Protein AF-A0A448WSP1-F1 (afdb_monomer_lite)

pLDDT: mean 83.18, std 11.67, range [43.19, 96.12]

Secondary structure (DSSP, 8-state):
-EEEE-TTT--EEEE-HHHHHHHHHHHHHHHHHHHHHS-----GGG-TTPPP-PPP---B-PPP-GGGGGT--EEEEEEEE-TTS-EEEEEEEEEEEE-TTSPBP-GGGT-----SSGGGGTTS-EEEEEEEEEEEES-GGGGSS-EEEE--TT-SS-EEEE-TTPPPPTTSS-TTEEEEEEEEEEEESS-----

Foldseek 3Di:
DDWDADPVQRAIDDDDPVLVVVLVVLVVVQVVCCVPPNGDDDPLVSHSPRDDPDDGDQFDWDDDCVVVLFQDKDWDWTFGAGPVGDGFKIWTKIKGWDPPVAHGDDVVVVDPNTDPGSCVQAFAKTKIKMFTFKMFGP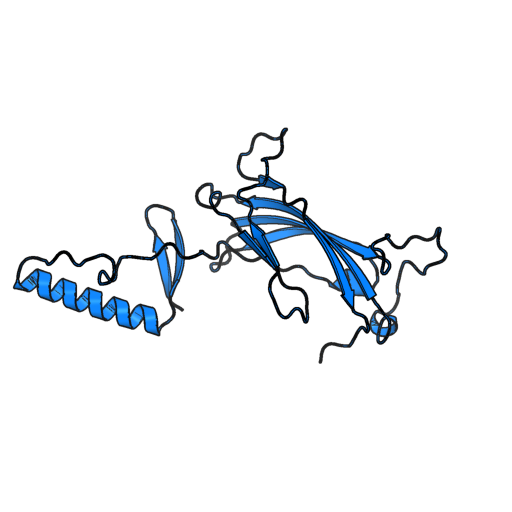RPSQLPQDKDWDDDPPDPDIDIQTQNPFDDDPDDPDPGMTGRRDMDMDIDRGDDDDD

Organism: NCBI:txid117903

InterPro domains:
  IPR022140 Kinesin-like KIF1-type [PF12423] (20-60)

Radius of gyration: 23.21 Å; chains: 1; bounding box: 66×27×62 Å

Structure (mmCIF, N/CA/C/O backbone):
data_AF-A0A448WSP1-F1
#
_entry.id   AF-A0A448WSP1-F1
#
loop_
_atom_site.group_PDB
_atom_site.id
_atom_site.type_symbol
_atom_site.label_atom_id
_atom_site.label_alt_id
_atom_site.label_comp_id
_atom_site.label_asym_id
_atom_site.label_entity_id
_atom_site.label_seq_id
_atom_site.pdbx_PDB_ins_code
_atom_site.Cartn_x
_atom_site.Cartn_y
_atom_site.Cartn_z
_atom_site.occupancy
_atom_site.B_iso_or_equiv
_atom_site.auth_seq_id
_atom_site.auth_comp_id
_atom_site.auth_asym_id
_atom_site.auth_atom_id
_atom_site.pdbx_PDB_model_num
ATOM 1 N N . MET A 1 1 ? -22.164 4.109 3.070 1.00 81.19 1 MET A N 1
ATOM 2 C CA . MET A 1 1 ? -21.223 3.838 4.170 1.00 81.19 1 MET A CA 1
ATOM 3 C C . MET A 1 1 ? -21.422 4.906 5.222 1.00 81.19 1 MET A C 1
ATOM 5 O O . MET A 1 1 ? -21.808 6.010 4.852 1.00 81.19 1 MET A O 1
ATOM 9 N N . ILE A 1 2 ? -21.260 4.562 6.492 1.00 85.06 2 ILE A N 1
ATOM 10 C CA . ILE A 1 2 ? -21.458 5.469 7.627 1.00 85.06 2 ILE A CA 1
ATOM 11 C C . ILE A 1 2 ? -20.176 5.449 8.443 1.00 85.06 2 ILE A C 1
ATOM 13 O O . ILE A 1 2 ? -19.712 4.372 8.801 1.00 85.06 2 ILE A O 1
ATOM 17 N N . GLU A 1 3 ? -19.598 6.623 8.669 1.00 85.25 3 GLU A N 1
ATOM 18 C CA . GLU A 1 3 ? -18.362 6.773 9.430 1.00 85.25 3 GLU A CA 1
ATOM 19 C C . GLU A 1 3 ? -18.640 6.654 10.927 1.00 85.25 3 GLU A C 1
ATOM 21 O O . GLU A 1 3 ? -19.521 7.324 11.470 1.00 85.25 3 GLU A O 1
ATOM 26 N N . MET A 1 4 ? -17.879 5.782 11.570 1.00 84.31 4 MET A N 1
ATOM 27 C CA . MET A 1 4 ? -17.843 5.580 13.007 1.00 84.31 4 MET A CA 1
ATOM 28 C C . MET A 1 4 ? -16.499 6.063 13.522 1.00 84.31 4 MET A C 1
ATOM 30 O O . MET A 1 4 ? -15.495 5.938 12.824 1.00 84.31 4 MET A O 1
ATOM 34 N N . LYS A 1 5 ? -16.491 6.608 14.737 1.00 82.94 5 LYS A N 1
ATOM 35 C CA . LYS A 1 5 ? -15.280 7.096 15.383 1.00 82.94 5 LYS A CA 1
ATOM 36 C C . LYS A 1 5 ? -15.223 6.623 16.823 1.00 82.94 5 LYS A C 1
ATOM 38 O O . LYS A 1 5 ? -16.158 6.873 17.586 1.00 82.94 5 LYS A O 1
ATOM 43 N N . ASP A 1 6 ? -14.113 6.008 17.198 1.00 78.62 6 ASP A N 1
ATOM 44 C CA . ASP A 1 6 ? -13.784 5.785 18.597 1.00 78.62 6 ASP A CA 1
ATOM 45 C C . ASP A 1 6 ? -13.253 7.097 19.189 1.00 78.62 6 ASP A C 1
ATOM 47 O O . ASP A 1 6 ? -12.310 7.711 18.690 1.00 78.62 6 ASP A O 1
ATOM 51 N N . LEU A 1 7 ? -13.903 7.566 20.252 1.00 80.56 7 LEU A N 1
ATOM 52 C CA . LEU A 1 7 ? -13.561 8.822 20.914 1.00 80.56 7 LEU A CA 1
ATOM 53 C C . LEU A 1 7 ? -12.311 8.711 21.796 1.00 80.56 7 LEU A C 1
ATOM 55 O O . LEU A 1 7 ? -11.746 9.742 22.156 1.00 80.56 7 LEU A O 1
ATOM 59 N N . VAL A 1 8 ? -11.892 7.495 22.154 1.00 76.50 8 VAL A N 1
ATOM 60 C CA . VAL A 1 8 ? -10.712 7.239 22.986 1.00 76.50 8 VAL A CA 1
ATOM 61 C C . VAL A 1 8 ? -9.456 7.166 22.125 1.00 76.50 8 VAL A C 1
ATOM 63 O O . VAL A 1 8 ? -8.481 7.861 22.402 1.00 76.50 8 VAL A O 1
ATOM 66 N N . THR A 1 9 ? -9.478 6.340 21.079 1.00 71.88 9 THR A N 1
ATOM 67 C CA . THR A 1 9 ? -8.330 6.129 20.177 1.00 71.88 9 THR A CA 1
ATOM 68 C C . THR A 1 9 ? -8.286 7.139 19.029 1.00 71.88 9 THR A C 1
ATOM 70 O O . THR A 1 9 ? -7.215 7.435 18.500 1.00 71.88 9 THR A O 1
ATOM 73 N N . GLY A 1 10 ? -9.436 7.716 18.667 1.00 73.69 10 GLY A N 1
ATOM 74 C CA . GLY A 1 10 ? -9.590 8.574 17.495 1.00 73.69 10 GLY A CA 1
ATOM 75 C C . GLY A 1 10 ? -9.779 7.803 16.188 1.00 73.69 10 GLY A C 1
ATOM 76 O O . GLY A 1 10 ? -9.909 8.444 15.144 1.00 73.69 10 GLY A O 1
ATOM 77 N N . ASP A 1 11 ? -9.807 6.472 16.246 1.00 73.75 11 ASP A N 1
ATOM 78 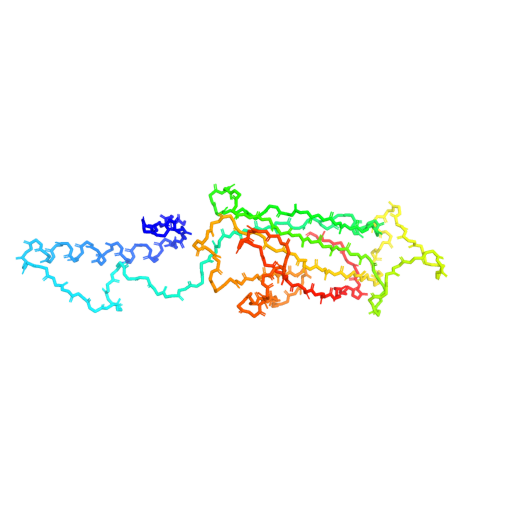C CA . ASP A 1 11 ? -9.894 5.587 15.091 1.00 73.75 11 ASP A CA 1
ATOM 79 C C . ASP A 1 11 ? -11.226 5.723 14.364 1.00 73.75 11 ASP A C 1
ATOM 81 O O . ASP A 1 11 ? -12.277 5.834 14.998 1.00 73.75 11 ASP A O 1
ATOM 85 N N . THR A 1 12 ? -11.185 5.702 13.029 1.00 77.75 12 THR A N 1
ATOM 86 C CA . THR A 1 12 ? -12.380 5.822 12.192 1.00 77.75 12 THR A CA 1
ATOM 87 C C . THR A 1 12 ? -12.557 4.627 11.273 1.00 77.75 12 THR A C 1
ATOM 89 O O . THR A 1 12 ? -11.627 4.205 10.591 1.00 77.75 12 THR A O 1
ATOM 92 N N . TRP A 1 13 ? -13.772 4.085 11.230 1.00 80.12 13 TRP A N 1
ATOM 93 C CA . TRP A 1 13 ? -14.147 2.981 10.345 1.00 80.12 13 TRP A CA 1
ATOM 94 C C . TRP A 1 13 ? -15.469 3.249 9.651 1.00 80.12 13 TRP A C 1
ATOM 96 O O . TRP A 1 13 ? -16.204 4.175 9.989 1.00 80.12 13 TRP A O 1
ATOM 106 N N . LEU A 1 14 ? -15.781 2.426 8.654 1.00 81.56 14 LEU A N 1
ATOM 107 C CA . LEU A 1 14 ? -17.021 2.531 7.906 1.00 81.56 14 LEU A CA 1
ATOM 108 C C . LEU A 1 14 ? -17.915 1.334 8.189 1.00 81.56 14 LEU A C 1
ATOM 110 O O . LEU A 1 14 ? -17.535 0.193 7.940 1.00 81.56 14 LEU A O 1
ATOM 114 N N . TRP A 1 15 ? -19.149 1.600 8.598 1.00 85.12 15 TRP A N 1
ATOM 115 C CA . TRP A 1 15 ? -20.204 0.603 8.549 1.00 85.12 15 TRP A CA 1
ATOM 116 C C . TRP A 1 15 ? -20.937 0.633 7.215 1.00 85.12 15 TRP A C 1
ATOM 118 O O . TRP A 1 15 ? -21.257 1.685 6.638 1.00 85.12 15 TRP A O 1
ATOM 128 N N . GLU A 1 16 ? -21.275 -0.563 6.752 1.00 85.56 16 GLU A N 1
ATOM 129 C CA . GLU A 1 16 ? -22.275 -0.729 5.716 1.00 85.56 16 GLU A CA 1
ATOM 130 C C . GLU A 1 16 ? -23.655 -0.315 6.226 1.00 85.56 16 GLU A C 1
ATOM 132 O O . GLU A 1 16 ? -23.961 -0.355 7.421 1.00 85.56 16 GLU A O 1
ATOM 137 N N . ARG A 1 17 ? -24.531 0.066 5.292 1.00 89.00 17 ARG A N 1
ATOM 138 C CA . ARG A 1 17 ? -25.882 0.521 5.635 1.00 89.00 17 ARG A CA 1
ATOM 139 C C . ARG A 1 17 ? -26.663 -0.538 6.419 1.00 89.00 17 ARG A C 1
ATOM 141 O O . ARG A 1 17 ? -27.391 -0.160 7.326 1.00 89.00 17 ARG A O 1
ATOM 148 N N . GLY A 1 18 ? -26.526 -1.820 6.071 1.00 88.44 18 GLY A N 1
ATOM 149 C CA . GLY A 1 18 ? -27.209 -2.919 6.765 1.00 88.44 18 GLY A CA 1
ATOM 150 C C . GLY A 1 18 ? -26.789 -3.008 8.230 1.00 88.44 18 GLY A C 1
ATOM 151 O O . GLY A 1 18 ? -27.621 -2.816 9.111 1.00 88.44 18 GLY A O 1
ATOM 152 N N . ILE A 1 19 ? -25.480 -3.149 8.469 1.00 87.00 19 ILE A N 1
ATOM 153 C CA . ILE A 1 19 ? -24.878 -3.228 9.812 1.00 87.00 19 ILE A CA 1
ATOM 154 C C . ILE A 1 19 ? -25.312 -2.045 10.681 1.00 87.00 19 ILE A C 1
ATOM 156 O O . ILE A 1 19 ? -25.738 -2.228 11.821 1.00 87.00 19 ILE A O 1
ATOM 160 N N . PHE A 1 20 ? -25.254 -0.826 10.138 1.00 89.69 20 PHE A N 1
ATOM 161 C CA . PHE A 1 20 ? -25.689 0.358 10.873 1.00 89.69 20 PHE A CA 1
ATOM 162 C C . PHE A 1 20 ? -27.177 0.318 11.230 1.00 89.69 20 PHE A C 1
ATOM 164 O O . PHE A 1 20 ? -27.541 0.677 12.348 1.00 89.69 20 PHE A O 1
ATOM 171 N N . MET A 1 21 ? -28.048 -0.079 10.297 1.00 90.75 21 MET A N 1
ATOM 172 C CA . MET A 1 21 ? -29.491 -0.116 10.552 1.00 90.75 21 MET A CA 1
ATOM 173 C C . MET A 1 21 ? -29.833 -1.156 11.620 1.00 90.75 21 MET A C 1
ATOM 175 O O . MET A 1 21 ? -30.611 -0.842 12.521 1.00 90.75 21 MET A O 1
ATOM 179 N N . ASP A 1 22 ? -29.201 -2.328 11.569 1.00 89.81 22 ASP A N 1
ATOM 180 C CA . ASP A 1 22 ? -29.383 -3.394 12.557 1.00 89.81 22 ASP A CA 1
ATOM 181 C C . ASP A 1 22 ? -28.935 -2.933 13.950 1.00 89.81 22 ASP A C 1
ATOM 183 O O . ASP A 1 22 ? -29.700 -3.000 14.917 1.00 89.81 22 ASP A O 1
ATOM 187 N N . ARG A 1 23 ? -27.725 -2.363 14.054 1.00 89.62 23 ARG A N 1
ATOM 188 C CA . ARG A 1 23 ? -27.201 -1.826 15.319 1.00 89.62 23 ARG A CA 1
ATOM 189 C C . ARG A 1 23 ? -28.057 -0.680 15.850 1.00 89.62 23 ARG A C 1
ATOM 191 O O . ARG A 1 23 ? -28.392 -0.672 17.032 1.00 89.62 23 ARG A O 1
ATOM 198 N N . ARG A 1 24 ? -28.490 0.250 14.992 1.00 90.69 24 ARG A N 1
ATOM 199 C CA . ARG A 1 24 ? -29.388 1.352 15.376 1.00 90.69 24 ARG A CA 1
ATOM 200 C C . ARG A 1 24 ? -30.693 0.831 15.977 1.00 90.69 24 ARG A C 1
ATOM 202 O O . ARG A 1 24 ? -31.166 1.401 16.958 1.00 90.69 24 ARG A O 1
ATOM 209 N N . TYR A 1 25 ? -31.272 -0.222 15.404 1.00 90.62 25 TYR A N 1
ATOM 210 C CA . TYR A 1 25 ? -32.515 -0.805 15.909 1.00 90.62 25 TYR A CA 1
ATOM 211 C C . TYR A 1 25 ? -32.330 -1.364 17.326 1.00 90.62 25 TYR A C 1
ATOM 213 O O . TYR A 1 25 ? -33.109 -1.054 18.227 1.00 90.62 25 TYR A O 1
ATOM 221 N N . LEU A 1 26 ? -31.234 -2.094 17.549 1.00 89.38 26 LEU A N 1
ATOM 222 C CA . LEU A 1 26 ? -30.861 -2.622 18.864 1.00 89.38 26 LEU A CA 1
ATOM 223 C C . LEU A 1 26 ? -30.595 -1.508 19.889 1.00 89.38 26 LEU A C 1
ATOM 225 O O . LEU A 1 26 ? -31.021 -1.616 21.039 1.00 89.38 26 LEU A O 1
ATOM 229 N N . MET A 1 27 ? -29.936 -0.417 19.482 1.00 89.94 27 MET A N 1
ATOM 230 C CA . MET A 1 27 ? -29.714 0.753 20.345 1.00 89.94 27 MET A CA 1
ATOM 231 C C . MET A 1 27 ? -31.041 1.398 20.768 1.00 89.94 27 MET A C 1
ATOM 233 O O . MET A 1 27 ? -31.218 1.749 21.935 1.00 89.94 27 MET A O 1
ATOM 237 N N . GLN A 1 28 ? -31.995 1.533 19.839 1.00 90.31 28 GLN A N 1
ATOM 238 C CA . GLN A 1 28 ? -33.321 2.090 20.127 1.00 90.31 28 GLN A CA 1
ATOM 239 C C . GLN A 1 28 ? -34.115 1.209 21.096 1.00 90.31 28 GLN A C 1
ATOM 241 O O . GLN A 1 28 ? -34.702 1.722 22.048 1.00 90.31 28 GLN A O 1
ATOM 246 N N . GLU A 1 29 ? -34.104 -0.106 20.889 1.00 87.94 29 GLU A N 1
ATOM 247 C CA . GLU A 1 29 ? -34.761 -1.071 21.773 1.00 87.94 29 GLU A CA 1
ATOM 248 C C . GLU A 1 29 ? -34.156 -1.052 23.189 1.00 87.94 29 GLU A C 1
ATOM 250 O O . GLU A 1 29 ? -34.878 -1.073 24.192 1.00 87.94 29 GLU A O 1
ATOM 255 N N . MET A 1 30 ? -32.825 -0.951 23.280 1.00 87.06 30 MET A N 1
ATOM 256 C CA . MET A 1 30 ? -32.108 -0.840 24.549 1.00 87.06 30 MET A CA 1
ATOM 257 C C . MET A 1 30 ? -32.485 0.445 25.295 1.00 87.06 30 MET A C 1
ATOM 259 O O . MET A 1 30 ? -32.761 0.395 26.494 1.00 87.06 30 MET A O 1
ATOM 263 N N . TYR A 1 31 ? -32.565 1.580 24.596 1.00 87.88 31 TYR A N 1
ATOM 264 C CA . TYR A 1 31 ? -32.999 2.847 25.187 1.00 87.88 31 TYR A CA 1
ATOM 265 C C . TYR A 1 31 ? -34.447 2.787 25.695 1.00 87.88 31 TYR A C 1
ATOM 267 O O . TYR A 1 31 ? -34.730 3.214 26.812 1.00 87.88 31 TYR A O 1
ATOM 275 N N . GLN A 1 32 ? -35.368 2.210 24.918 1.00 88.38 32 GLN A N 1
ATOM 276 C CA . GLN A 1 32 ? -36.763 2.048 25.342 1.00 88.38 32 GLN A CA 1
ATOM 277 C C . GLN A 1 32 ? -36.875 1.171 26.594 1.00 88.38 32 GLN A C 1
ATOM 279 O O . GLN A 1 32 ? -37.572 1.531 27.543 1.00 88.38 32 GLN A O 1
ATOM 284 N N . SER A 1 33 ? -36.136 0.060 26.624 1.00 85.12 33 SER A N 1
ATOM 285 C CA . SER A 1 33 ? -36.066 -0.830 27.786 1.00 85.12 33 SER A CA 1
ATOM 286 C C . SER A 1 33 ? -35.475 -0.123 29.010 1.00 85.12 33 SER A C 1
ATOM 288 O O . SER A 1 33 ? -35.946 -0.324 30.129 1.00 85.12 33 SER A O 1
ATOM 290 N N . TYR A 1 34 ? -34.474 0.743 28.811 1.00 86.44 34 TYR A N 1
ATOM 291 C CA . TYR A 1 34 ? -33.905 1.570 29.875 1.00 86.44 34 TYR A CA 1
ATOM 292 C C . TYR A 1 34 ? -34.946 2.511 30.492 1.00 86.44 34 TYR A C 1
ATOM 294 O O . TYR A 1 34 ? -35.103 2.524 31.711 1.00 86.44 34 TYR A O 1
ATOM 302 N N . VAL A 1 35 ? -35.703 3.230 29.658 1.00 88.00 35 VAL A N 1
ATOM 303 C CA . VAL A 1 35 ? -36.755 4.160 30.104 1.00 88.00 35 VAL A CA 1
ATOM 304 C C . VAL A 1 35 ? -37.883 3.442 30.854 1.00 88.00 35 VAL A C 1
ATOM 306 O O . VAL A 1 35 ? -38.423 3.993 31.808 1.00 88.00 35 VAL A O 1
ATOM 309 N N . GLN A 1 36 ? -38.245 2.225 30.438 1.00 85.62 36 GLN A N 1
ATOM 310 C CA . GLN A 1 36 ? -39.360 1.478 31.032 1.00 85.62 36 GLN A CA 1
ATOM 311 C C . GLN A 1 36 ? -38.983 0.714 32.307 1.00 85.62 36 GLN A C 1
ATOM 313 O O . GLN A 1 36 ? -39.781 0.661 33.240 1.00 85.62 36 GLN A O 1
ATOM 318 N N . ALA A 1 37 ? -37.805 0.085 32.333 1.00 78.81 37 ALA A N 1
ATOM 319 C CA . ALA A 1 37 ? -37.467 -0.942 33.322 1.00 78.81 37 ALA A CA 1
ATOM 320 C C . ALA A 1 37 ? -36.095 -0.757 33.999 1.00 78.81 37 ALA A C 1
ATOM 322 O O . ALA A 1 37 ? -35.712 -1.592 34.814 1.00 78.81 37 ALA A O 1
ATOM 323 N N . GLY A 1 38 ? -35.356 0.323 33.708 1.00 72.88 38 GLY A N 1
ATOM 324 C CA . GLY A 1 38 ? -34.136 0.680 34.448 1.00 72.88 38 GLY A CA 1
ATOM 325 C C . GLY A 1 38 ? -32.813 0.137 33.892 1.00 72.88 38 GLY A C 1
ATOM 326 O O . GLY A 1 38 ? -31.804 0.174 34.588 1.00 72.88 38 GLY A O 1
ATOM 327 N N . GLY A 1 39 ? -32.780 -0.299 32.632 1.00 68.06 39 GLY A N 1
ATOM 328 C CA . GLY A 1 39 ? -31.550 -0.669 31.923 1.00 68.06 39 GLY A CA 1
ATOM 329 C C . GLY A 1 39 ? -31.170 -2.133 32.086 1.00 68.06 39 GLY A C 1
ATOM 330 O O . GLY A 1 39 ? -31.158 -2.674 33.184 1.00 68.06 39 GLY A O 1
ATOM 331 N N . ILE A 1 40 ? -30.841 -2.782 30.971 1.00 68.44 40 ILE A N 1
ATOM 332 C CA . ILE A 1 40 ? -30.411 -4.180 30.945 1.00 68.44 40 ILE A CA 1
ATOM 333 C C . ILE A 1 40 ? -28.996 -4.206 30.378 1.00 68.44 40 ILE A C 1
ATOM 335 O O . ILE A 1 40 ? -28.779 -3.776 29.245 1.00 68.44 40 ILE A O 1
ATOM 339 N N . ILE A 1 41 ? -28.041 -4.722 31.153 1.00 67.50 41 ILE A N 1
ATOM 340 C CA . ILE A 1 41 ? -26.691 -5.000 30.656 1.00 67.50 41 ILE A CA 1
ATOM 341 C C . ILE A 1 41 ? -26.800 -6.198 29.712 1.00 67.50 41 ILE A C 1
ATOM 343 O O . ILE A 1 41 ? -27.148 -7.303 30.135 1.00 67.50 41 ILE A O 1
ATOM 347 N N . ARG A 1 42 ? -26.540 -5.974 28.422 1.00 71.88 42 ARG A N 1
ATOM 348 C CA . ARG A 1 42 ? -26.502 -7.040 27.418 1.00 71.88 42 ARG A CA 1
ATOM 349 C C . ARG A 1 42 ? -25.101 -7.669 27.376 1.00 71.88 42 ARG A C 1
ATOM 351 O O . ARG A 1 42 ? -24.117 -6.956 27.547 1.00 71.88 42 ARG A O 1
ATOM 358 N N . PRO A 1 43 ? -24.974 -8.989 27.150 1.00 71.94 43 PRO A N 1
ATOM 359 C CA . PRO A 1 43 ? -23.676 -9.600 26.871 1.00 71.94 43 PRO A CA 1
ATOM 360 C C . PRO A 1 43 ? -23.098 -9.062 25.554 1.00 71.94 43 PRO A C 1
ATOM 362 O O . PRO A 1 43 ? -23.861 -8.756 24.636 1.00 71.94 43 PRO A O 1
ATOM 365 N N . SER A 1 44 ? -21.765 -9.022 25.433 1.00 66.56 44 SER A N 1
ATOM 366 C CA . SER A 1 44 ? -21.022 -8.359 24.342 1.00 66.56 44 SER A CA 1
ATOM 367 C C . SER A 1 44 ? -21.502 -8.718 22.930 1.00 66.56 44 SER A C 1
ATOM 369 O O . SER A 1 44 ? -21.597 -7.855 22.074 1.00 66.56 44 SER A O 1
ATOM 371 N N . LYS A 1 45 ? -21.905 -9.974 22.682 1.00 66.38 45 LYS A N 1
ATOM 372 C CA . LYS A 1 45 ? -22.450 -10.410 21.374 1.00 66.38 45 LYS A CA 1
ATOM 373 C C . LYS A 1 45 ? -23.786 -9.767 20.978 1.00 66.38 45 LYS A C 1
ATOM 375 O O . LYS A 1 45 ? -24.182 -9.858 19.824 1.00 66.38 45 LYS A O 1
ATOM 380 N N . SER A 1 46 ? -24.510 -9.206 21.936 1.00 75.06 46 SER A N 1
ATOM 381 C CA . SER A 1 46 ? -25.829 -8.584 21.754 1.00 75.06 46 SER A CA 1
ATOM 382 C C . SER A 1 46 ? -25.831 -7.097 22.109 1.00 75.06 46 SER A C 1
ATOM 384 O O . SER A 1 46 ? -26.890 -6.465 22.113 1.00 75.06 46 SER A O 1
ATOM 386 N N . ASP A 1 47 ? -24.656 -6.559 22.435 1.00 83.06 47 ASP A N 1
ATOM 387 C CA . ASP A 1 47 ? -24.441 -5.145 22.678 1.00 83.06 47 ASP A CA 1
ATOM 388 C C . ASP A 1 47 ? -24.170 -4.452 21.330 1.00 83.06 47 ASP A C 1
ATOM 390 O O . ASP A 1 47 ? -23.170 -4.753 20.680 1.00 83.06 47 ASP A O 1
ATOM 394 N N . PRO A 1 48 ? -25.045 -3.540 20.872 1.00 85.56 48 PRO A N 1
ATOM 395 C CA . PRO A 1 48 ? -24.862 -2.851 19.599 1.00 85.56 48 PRO A CA 1
ATOM 396 C C . PRO A 1 48 ? -23.702 -1.846 19.597 1.00 85.56 48 PRO A C 1
ATOM 398 O O . PRO A 1 48 ? -23.364 -1.330 18.530 1.00 85.56 48 PRO A O 1
ATOM 401 N N . PHE A 1 49 ? -23.121 -1.543 20.762 1.00 83.12 49 PHE A N 1
ATOM 402 C CA . PHE A 1 49 ? -21.940 -0.693 20.901 1.00 83.12 49 PHE A CA 1
ATOM 403 C C . PHE A 1 49 ? -20.636 -1.493 20.942 1.00 83.12 49 PHE A C 1
ATOM 405 O O . PHE A 1 49 ? -19.565 -0.903 20.823 1.00 83.12 49 PHE A O 1
ATOM 412 N N . PHE A 1 50 ? -20.708 -2.817 21.102 1.00 80.44 50 PHE A N 1
ATOM 413 C CA . PHE A 1 50 ? -19.528 -3.665 21.111 1.00 80.44 50 PHE A CA 1
ATOM 414 C C . PHE A 1 50 ? -19.041 -3.904 19.679 1.00 80.44 50 PHE A C 1
ATOM 416 O O . PHE A 1 50 ? -19.768 -4.440 18.841 1.00 80.44 50 PHE A O 1
ATOM 423 N N . GLU A 1 51 ? -17.798 -3.514 19.413 1.00 74.44 51 GLU A N 1
ATOM 424 C CA . GLU A 1 51 ? -17.093 -3.832 18.176 1.00 74.44 51 GLU A CA 1
ATOM 425 C C . GLU A 1 51 ? -16.129 -4.990 18.447 1.00 74.44 51 GLU A C 1
ATOM 427 O O . GLU A 1 51 ? -15.456 -5.021 19.478 1.00 74.44 51 GLU A O 1
ATOM 432 N N . THR A 1 52 ? -16.092 -5.977 17.555 1.00 70.88 52 THR A N 1
ATOM 433 C CA . THR A 1 52 ? -15.083 -7.042 17.619 1.00 70.88 52 THR A CA 1
ATOM 434 C C . THR A 1 52 ? -13.714 -6.507 17.202 1.00 70.88 52 THR A C 1
ATOM 436 O O . THR A 1 52 ? -13.645 -5.507 16.494 1.00 70.88 52 THR A O 1
ATOM 439 N N . ASP A 1 53 ? -12.634 -7.193 17.596 1.00 68.06 53 ASP A N 1
ATOM 440 C CA . ASP A 1 53 ? -11.250 -6.875 17.201 1.00 68.06 53 ASP A CA 1
ATOM 441 C C . ASP A 1 53 ? -11.017 -7.125 15.693 1.00 68.06 53 ASP A C 1
ATOM 443 O O . ASP A 1 53 ? -10.284 -8.028 15.278 1.00 68.06 53 ASP A O 1
ATOM 447 N N . GLU A 1 54 ? -11.707 -6.375 14.841 1.00 69.94 54 GLU A N 1
ATOM 448 C CA . GLU A 1 54 ? -11.562 -6.436 13.395 1.00 69.94 54 GLU A CA 1
ATOM 449 C C . GLU A 1 54 ? -10.374 -5.589 12.933 1.00 69.94 54 GLU A C 1
ATOM 451 O O . GLU A 1 54 ? -9.946 -4.633 13.578 1.00 69.94 54 GLU A O 1
ATOM 456 N N . THR A 1 55 ? -9.798 -5.961 11.788 1.00 75.31 55 THR A N 1
ATOM 457 C CA . THR A 1 55 ? -8.683 -5.203 11.214 1.00 75.31 55 THR A CA 1
ATOM 458 C C . THR A 1 55 ? -9.202 -3.888 10.647 1.00 75.31 55 THR A C 1
ATOM 460 O O . THR A 1 55 ? -9.983 -3.885 9.697 1.00 75.31 55 THR A O 1
ATOM 463 N N . LEU A 1 56 ? -8.731 -2.776 11.205 1.00 81.69 56 LEU A N 1
ATOM 464 C CA . LEU A 1 56 ? -9.092 -1.443 10.753 1.00 81.69 56 LEU A CA 1
ATOM 465 C C . LEU A 1 56 ? -8.257 -1.001 9.544 1.00 81.69 56 LEU A C 1
ATOM 467 O O . LEU A 1 56 ? -7.029 -1.111 9.547 1.00 81.69 56 LEU A O 1
ATOM 471 N N . LEU A 1 57 ? -8.908 -0.436 8.524 1.00 85.75 57 LEU A N 1
ATOM 472 C CA . LEU A 1 57 ? -8.206 0.228 7.426 1.00 85.75 57 LEU A CA 1
ATOM 473 C C . LEU A 1 57 ? -7.711 1.609 7.875 1.00 85.75 57 LEU A C 1
ATOM 475 O O . LEU A 1 57 ? -8.475 2.568 7.884 1.00 85.75 57 LEU A O 1
ATOM 479 N N . VAL A 1 58 ? -6.416 1.714 8.179 1.00 88.25 58 VAL A N 1
ATOM 480 C CA . VAL A 1 58 ? -5.763 2.991 8.529 1.00 88.25 58 VAL A CA 1
ATOM 481 C C . VAL A 1 58 ? -5.691 3.933 7.323 1.00 88.25 58 VAL A C 1
ATOM 483 O O . VAL A 1 58 ? -5.975 5.124 7.430 1.00 88.25 58 VAL A O 1
ATOM 486 N N . GLY A 1 59 ? -5.333 3.405 6.151 1.00 90.62 59 GLY A N 1
ATOM 487 C CA . GLY A 1 59 ? -5.280 4.199 4.932 1.00 90.62 59 GLY A CA 1
ATOM 488 C C . GLY A 1 59 ? -4.787 3.436 3.711 1.00 90.62 59 GLY A C 1
ATOM 489 O O . GLY A 1 59 ? -4.464 2.250 3.772 1.00 90.62 59 GLY A O 1
ATOM 490 N N . THR A 1 60 ? -4.740 4.135 2.580 1.00 93.81 60 THR A N 1
ATOM 491 C CA . THR A 1 60 ? -4.333 3.591 1.281 1.00 93.81 60 THR A CA 1
ATOM 492 C C . THR A 1 60 ? -3.260 4.461 0.632 1.00 93.81 60 THR A C 1
ATOM 494 O O . THR A 1 60 ? -3.247 5.680 0.804 1.00 93.81 60 THR A O 1
ATOM 497 N N . ALA A 1 61 ? -2.349 3.828 -0.108 1.00 94.50 61 ALA A N 1
ATOM 498 C CA . ALA A 1 61 ? -1.260 4.492 -0.819 1.00 94.50 61 ALA A CA 1
ATOM 499 C C . ALA A 1 61 ? -1.212 3.996 -2.278 1.00 94.50 61 ALA A C 1
ATOM 501 O O . ALA A 1 61 ? -0.768 2.870 -2.527 1.00 94.50 61 ALA A O 1
ATOM 502 N N . PRO A 1 62 ? -1.690 4.785 -3.257 1.00 91.38 62 PRO A N 1
ATOM 503 C CA . PRO A 1 62 ? -1.681 4.378 -4.657 1.00 91.38 62 PRO A CA 1
ATOM 504 C C . PRO A 1 62 ? -0.274 4.491 -5.260 1.00 91.38 62 PRO A C 1
ATOM 506 O O . PRO A 1 62 ? 0.340 5.555 -5.249 1.00 91.38 62 PRO A O 1
ATOM 509 N N . ALA A 1 63 ? 0.225 3.396 -5.836 1.00 90.62 63 ALA A N 1
ATOM 510 C CA . ALA A 1 63 ? 1.494 3.366 -6.559 1.00 90.62 63 ALA A CA 1
ATOM 511 C C . ALA A 1 63 ? 1.267 3.504 -8.073 1.00 90.62 63 ALA A C 1
ATOM 513 O O . ALA A 1 63 ? 0.620 2.656 -8.692 1.00 90.62 63 ALA A O 1
ATOM 514 N N . PHE A 1 64 ? 1.834 4.541 -8.692 1.00 89.75 64 PHE A N 1
ATOM 515 C CA . PHE A 1 64 ? 1.748 4.745 -10.139 1.00 89.75 64 PHE A CA 1
ATOM 516 C C . PHE A 1 64 ? 2.873 4.006 -10.868 1.00 89.75 64 PHE A C 1
ATOM 518 O O . PHE A 1 64 ? 4.054 4.257 -10.644 1.00 89.75 64 PHE A O 1
ATOM 525 N N . LEU A 1 65 ? 2.501 3.105 -11.779 1.00 90.31 65 LEU A N 1
ATOM 526 C CA . LEU A 1 65 ? 3.441 2.214 -12.472 1.00 90.31 65 LEU A CA 1
ATOM 527 C C . LEU A 1 65 ? 3.873 2.728 -13.856 1.00 90.31 65 LEU A C 1
ATOM 529 O O . LEU A 1 65 ? 4.561 2.018 -14.583 1.00 90.31 65 LEU A O 1
ATOM 533 N N . GLN A 1 66 ? 3.470 3.940 -14.247 1.00 91.19 66 GLN A N 1
ATOM 534 C CA . GLN A 1 66 ? 3.635 4.437 -15.619 1.00 91.19 66 GLN A CA 1
ATOM 535 C C . GLN A 1 66 ? 5.098 4.478 -16.080 1.00 91.19 66 GLN A C 1
ATOM 537 O O . GLN A 1 66 ? 5.371 4.136 -17.227 1.00 91.19 66 GLN A O 1
ATOM 542 N N . ALA A 1 67 ? 6.051 4.827 -15.208 1.00 91.75 67 ALA A N 1
ATOM 543 C CA . ALA A 1 67 ? 7.462 4.879 -15.603 1.00 91.75 67 ALA A CA 1
ATOM 544 C C . ALA A 1 67 ? 8.022 3.489 -15.969 1.00 91.75 67 ALA A C 1
ATOM 546 O O . ALA A 1 67 ? 8.871 3.377 -16.854 1.00 91.75 67 ALA A O 1
ATOM 547 N N . LEU A 1 68 ? 7.472 2.412 -15.387 1.00 91.81 68 LEU A N 1
ATOM 548 C CA . LEU A 1 68 ? 7.832 1.044 -15.769 1.00 91.81 68 LEU A CA 1
ATOM 549 C C . LEU A 1 68 ? 7.453 0.745 -17.224 1.00 91.81 68 LEU A C 1
ATOM 551 O O . LEU A 1 68 ? 8.103 -0.072 -17.859 1.00 91.81 68 LEU A O 1
ATOM 555 N N . ALA A 1 69 ? 6.453 1.415 -17.796 1.00 91.12 69 ALA A N 1
ATOM 556 C CA . ALA A 1 69 ? 6.090 1.216 -19.198 1.00 91.12 69 ALA A CA 1
ATOM 557 C C . ALA A 1 69 ? 7.203 1.661 -20.174 1.00 91.12 69 ALA A C 1
ATOM 559 O O . ALA A 1 69 ? 7.240 1.209 -21.313 1.00 91.12 69 AL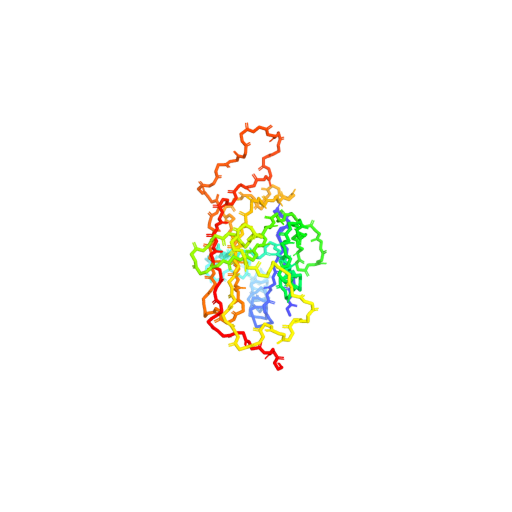A A O 1
ATOM 560 N N . TYR A 1 70 ? 8.135 2.492 -19.701 1.00 92.12 70 TYR A N 1
ATOM 561 C CA . TYR A 1 70 ? 9.323 2.955 -20.424 1.00 92.12 70 TYR A CA 1
ATOM 562 C C . TYR A 1 70 ? 10.613 2.278 -19.930 1.00 92.12 70 TYR A C 1
ATOM 564 O O . TYR A 1 70 ? 11.709 2.703 -20.289 1.00 92.12 70 TYR A O 1
ATOM 572 N N . ARG A 1 71 ? 10.494 1.238 -19.086 1.00 90.94 71 ARG A N 1
ATOM 573 C CA . ARG A 1 71 ? 11.606 0.604 -18.355 1.00 90.94 71 ARG A CA 1
ATOM 574 C C . ARG A 1 71 ? 12.443 1.583 -17.518 1.00 90.94 71 ARG A C 1
ATOM 576 O O . ARG A 1 71 ? 13.641 1.392 -17.340 1.00 90.94 71 ARG A O 1
ATOM 583 N N . MET A 1 72 ? 11.808 2.592 -16.935 1.00 91.25 72 MET A N 1
ATOM 584 C CA . MET A 1 72 ? 12.461 3.435 -15.934 1.00 91.25 72 MET A CA 1
ATOM 585 C C . MET A 1 72 ? 12.245 2.866 -14.535 1.00 91.25 72 MET A C 1
ATOM 587 O O . MET A 1 72 ? 11.172 2.333 -14.231 1.00 91.25 72 MET A O 1
ATOM 591 N N . ASP A 1 73 ? 13.259 2.970 -13.682 1.00 91.81 73 ASP A N 1
ATOM 592 C CA . ASP A 1 73 ? 13.108 2.699 -12.263 1.00 91.81 73 ASP A CA 1
ATOM 593 C C . ASP A 1 73 ? 12.388 3.850 -11.550 1.00 91.81 73 ASP A C 1
ATOM 595 O O . ASP A 1 73 ? 12.366 4.997 -11.991 1.00 91.81 73 ASP A O 1
ATOM 599 N N . ILE A 1 74 ? 11.724 3.508 -10.452 1.00 93.12 74 ILE A N 1
ATOM 600 C CA . ILE A 1 74 ? 10.956 4.434 -9.629 1.00 93.12 74 ILE A CA 1
ATOM 601 C C . ILE A 1 74 ? 11.402 4.224 -8.194 1.00 93.12 74 ILE A C 1
ATOM 603 O O . ILE A 1 74 ? 11.338 3.111 -7.673 1.00 93.12 74 ILE A O 1
ATOM 607 N N . GLU A 1 75 ? 11.803 5.300 -7.538 1.00 94.88 75 GLU A N 1
ATOM 608 C CA . GLU A 1 75 ? 11.948 5.357 -6.092 1.00 94.88 75 GLU A CA 1
ATOM 609 C C . GLU A 1 75 ? 11.087 6.515 -5.599 1.00 94.88 75 GLU A C 1
ATOM 611 O O . GLU A 1 75 ? 11.256 7.651 -6.038 1.00 94.88 75 GLU A O 1
ATOM 616 N N . THR A 1 76 ? 10.082 6.212 -4.780 1.00 94.06 76 THR A N 1
ATOM 617 C CA . THR A 1 76 ? 9.053 7.191 -4.423 1.00 94.06 76 THR A CA 1
ATOM 618 C C . THR A 1 76 ? 8.530 6.987 -3.008 1.00 94.06 76 THR A C 1
ATOM 620 O O . THR A 1 76 ? 8.474 5.865 -2.497 1.00 94.06 76 THR A O 1
ATOM 623 N N . SER A 1 77 ? 8.128 8.098 -2.398 1.00 95.50 77 SER A N 1
ATOM 624 C CA . SER A 1 77 ? 7.461 8.160 -1.104 1.00 95.50 77 SER A CA 1
ATOM 625 C C . SER A 1 77 ? 5.976 8.409 -1.344 1.00 95.50 77 SER A C 1
ATOM 627 O O . SER A 1 77 ? 5.577 9.490 -1.775 1.00 95.50 77 SER A O 1
ATOM 629 N N . LEU A 1 78 ? 5.155 7.395 -1.093 1.00 95.69 78 LEU A N 1
ATOM 630 C CA . LEU A 1 78 ? 3.711 7.459 -1.266 1.00 95.69 78 LEU A CA 1
ATOM 631 C C . LEU A 1 78 ? 3.056 7.936 0.025 1.00 95.69 78 LEU A C 1
ATOM 633 O O . LEU A 1 78 ? 3.337 7.403 1.097 1.00 95.69 78 LEU A O 1
ATOM 637 N N . GLN A 1 79 ? 2.147 8.899 -0.078 1.00 96.12 79 GLN A N 1
ATOM 638 C CA . GLN A 1 79 ? 1.307 9.283 1.052 1.00 96.12 79 GLN A CA 1
ATOM 639 C C . GLN A 1 79 ? 0.277 8.185 1.319 1.00 96.12 79 GLN A C 1
ATOM 641 O O . GLN A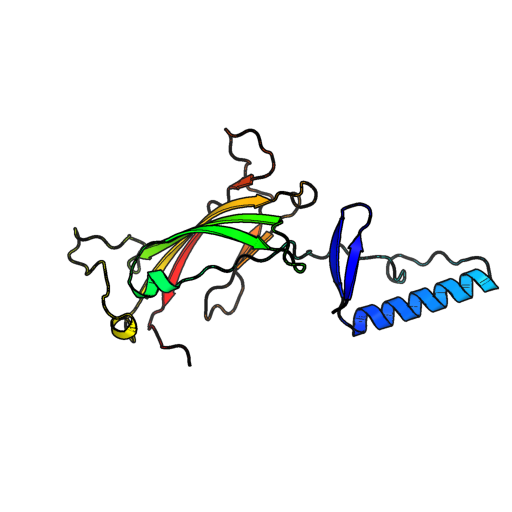 1 79 ? -0.453 7.769 0.418 1.00 96.12 79 GLN A O 1
ATOM 646 N N . VAL A 1 80 ? 0.224 7.728 2.566 1.00 95.06 80 VAL A N 1
ATOM 647 C CA . VAL A 1 80 ? -0.858 6.885 3.064 1.00 95.06 80 VAL A CA 1
ATOM 648 C C . VAL A 1 80 ? -1.975 7.822 3.494 1.00 95.06 80 VAL A C 1
ATOM 650 O O . VAL A 1 80 ? -1.771 8.678 4.354 1.00 95.06 80 VAL A O 1
ATOM 653 N N . THR A 1 81 ? -3.139 7.677 2.873 1.00 93.62 81 THR A N 1
ATOM 654 C CA . THR A 1 81 ? -4.296 8.554 3.086 1.00 93.62 81 THR A CA 1
ATOM 655 C C . THR A 1 81 ? -5.444 7.789 3.724 1.00 93.62 81 THR A C 1
ATOM 657 O O . THR A 1 81 ? -5.739 6.663 3.314 1.00 93.62 81 THR A O 1
ATOM 660 N N . SER A 1 82 ? -6.070 8.377 4.742 1.00 89.62 82 SER A N 1
ATOM 661 C CA . SER A 1 82 ? -7.253 7.814 5.391 1.00 89.62 82 SER A CA 1
ATOM 662 C C . SER A 1 82 ? -8.462 7.851 4.456 1.00 89.62 82 SER A C 1
ATOM 664 O O . SER A 1 82 ? -8.462 8.511 3.415 1.00 89.62 82 SER A O 1
ATOM 666 N N . ILE A 1 83 ? -9.542 7.185 4.864 1.00 84.56 83 ILE A N 1
ATOM 667 C CA . ILE A 1 83 ? -10.844 7.266 4.185 1.00 84.56 83 ILE A CA 1
ATOM 668 C C . ILE A 1 83 ? -11.391 8.702 4.087 1.00 84.56 83 ILE A C 1
ATOM 670 O O . ILE A 1 83 ? -12.165 8.995 3.178 1.00 84.56 83 ILE A O 1
ATOM 674 N N . SER A 1 84 ? -10.973 9.588 4.995 1.00 85.25 84 SER A N 1
ATOM 675 C CA . SER A 1 84 ? -11.391 10.993 5.061 1.00 85.25 84 SER A CA 1
ATOM 676 C C . SER A 1 84 ? -10.489 11.908 4.221 1.00 85.25 84 SER A C 1
ATOM 678 O O . SER A 1 84 ? -10.797 13.084 4.045 1.00 85.25 84 SER A O 1
ATOM 680 N N . GLY A 1 85 ? -9.401 11.365 3.657 1.00 87.25 85 GLY A N 1
ATOM 681 C CA . GLY A 1 85 ? -8.440 12.080 2.814 1.00 87.25 85 GLY A CA 1
ATOM 682 C C . GLY A 1 85 ? -7.239 12.661 3.564 1.00 87.25 85 GLY A C 1
ATOM 683 O O . GLY A 1 85 ? -6.360 13.246 2.932 1.00 87.25 85 GLY A O 1
ATOM 684 N N . ASP A 1 86 ? -7.163 12.480 4.882 1.00 90.19 86 ASP A N 1
ATOM 685 C CA . ASP A 1 86 ? -6.039 12.955 5.687 1.00 90.19 86 ASP A CA 1
ATOM 686 C C . ASP A 1 86 ? -4.796 12.094 5.460 1.00 90.19 86 ASP A C 1
ATOM 688 O O . ASP A 1 86 ? -4.879 10.870 5.334 1.00 90.19 86 ASP A O 1
ATOM 692 N N . VAL A 1 87 ? -3.618 12.718 5.450 1.00 93.00 87 VAL A N 1
ATOM 693 C CA . VAL A 1 87 ? -2.351 11.985 5.363 1.00 93.00 87 VAL A CA 1
ATOM 694 C C . VAL A 1 87 ? -2.023 11.392 6.733 1.00 93.00 87 VAL A C 1
ATOM 696 O O . VAL A 1 87 ? -1.733 12.118 7.680 1.00 93.00 87 VAL A O 1
ATOM 699 N N . VAL A 1 88 ? -2.039 10.065 6.820 1.00 91.19 88 VAL A N 1
ATOM 700 C CA . VAL A 1 88 ? -1.794 9.298 8.055 1.00 91.19 88 VAL A CA 1
ATOM 701 C C . VAL A 1 88 ? -0.405 8.661 8.098 1.00 91.19 88 VAL A C 1
ATOM 703 O O . VAL A 1 88 ? 0.019 8.162 9.140 1.00 91.19 88 VAL A O 1
ATOM 706 N N . GLY A 1 89 ? 0.327 8.685 6.982 1.00 92.81 89 GLY A N 1
ATOM 707 C CA . GLY A 1 89 ? 1.667 8.120 6.919 1.00 92.81 89 GLY A CA 1
ATOM 708 C C . GLY A 1 89 ? 2.353 8.248 5.565 1.00 92.81 89 GLY A C 1
ATOM 709 O O . GLY A 1 89 ? 1.823 8.841 4.624 1.00 92.81 89 GLY A O 1
ATOM 710 N N . ILE A 1 90 ? 3.547 7.663 5.470 1.00 94.88 90 ILE A N 1
ATOM 711 C CA . ILE A 1 90 ? 4.381 7.631 4.264 1.00 94.88 90 ILE A CA 1
ATOM 712 C C . ILE A 1 90 ? 4.912 6.213 4.045 1.00 94.88 90 ILE A C 1
ATOM 714 O O . ILE A 1 90 ? 5.532 5.636 4.932 1.00 94.88 90 ILE A O 1
ATOM 718 N N . LEU A 1 91 ? 4.716 5.669 2.845 1.00 95.00 91 LEU A N 1
ATOM 719 C CA . LEU A 1 91 ? 5.264 4.387 2.403 1.00 95.00 91 LEU A CA 1
ATOM 720 C C . LEU A 1 91 ? 6.361 4.620 1.359 1.00 95.00 91 LEU A C 1
ATOM 722 O O . LEU A 1 91 ? 6.096 5.145 0.279 1.00 95.00 91 LEU A O 1
ATOM 726 N N . ASN A 1 92 ? 7.582 4.179 1.647 1.00 94.88 92 ASN A N 1
ATOM 727 C CA . ASN A 1 92 ? 8.695 4.233 0.706 1.00 94.88 92 ASN A CA 1
ATOM 728 C C . ASN A 1 92 ? 8.763 2.957 -0.135 1.00 94.88 92 ASN A C 1
ATOM 730 O O . ASN A 1 92 ? 8.893 1.843 0.382 1.00 94.88 92 ASN A O 1
ATOM 734 N N . LEU A 1 93 ? 8.707 3.145 -1.448 1.00 94.44 93 LEU A N 1
ATOM 735 C CA . LEU A 1 93 ? 8.594 2.110 -2.464 1.00 94.44 93 LEU A CA 1
ATOM 736 C C . LEU A 1 93 ? 9.724 2.258 -3.486 1.00 94.44 93 LEU A C 1
ATOM 738 O O . LEU A 1 93 ? 10.041 3.366 -3.922 1.00 94.44 93 LEU A O 1
ATOM 742 N N . ARG A 1 94 ? 10.258 1.126 -3.949 1.00 95.06 94 ARG A N 1
ATOM 743 C CA . ARG A 1 94 ? 11.117 1.062 -5.131 1.00 95.06 94 ARG A CA 1
ATOM 744 C C . ARG A 1 94 ? 10.599 0.047 -6.143 1.00 95.06 94 ARG A C 1
ATOM 746 O O . ARG A 1 94 ? 10.276 -1.083 -5.788 1.00 95.06 94 ARG A O 1
ATOM 753 N N . LEU A 1 95 ? 10.547 0.440 -7.409 1.00 94.56 95 LEU A N 1
ATOM 754 C CA . LEU A 1 95 ? 10.166 -0.399 -8.541 1.00 94.56 95 LEU A CA 1
ATOM 755 C C . LEU A 1 95 ? 11.281 -0.354 -9.576 1.00 94.56 95 LEU A C 1
ATOM 757 O O . LEU A 1 95 ? 11.660 0.725 -10.017 1.00 94.56 95 LEU A O 1
ATOM 761 N N . GLN A 1 96 ? 11.809 -1.506 -9.973 1.00 94.12 96 GLN A N 1
ATOM 762 C CA . GLN A 1 96 ? 12.948 -1.558 -10.885 1.00 94.12 96 GLN A CA 1
ATOM 763 C C . GLN A 1 96 ? 12.737 -2.623 -11.959 1.00 94.12 96 GLN A C 1
ATOM 765 O O . GLN A 1 96 ? 12.574 -3.795 -11.612 1.00 94.12 96 GLN A O 1
ATOM 770 N N . PRO A 1 97 ? 12.762 -2.266 -13.250 1.00 93.69 97 PRO A N 1
ATOM 771 C CA . PRO A 1 97 ? 12.768 -3.241 -14.332 1.00 93.69 97 PRO A CA 1
ATOM 772 C C . PRO A 1 97 ? 13.909 -4.243 -14.160 1.00 93.69 97 PRO A C 1
ATOM 774 O O . PRO A 1 97 ? 15.038 -3.893 -13.803 1.00 93.69 97 PRO A O 1
ATOM 777 N N . CYS A 1 98 ? 13.606 -5.513 -14.385 1.00 92.69 98 CYS A N 1
ATOM 778 C CA . CYS A 1 98 ? 14.570 -6.585 -14.217 1.00 92.69 98 CYS A CA 1
ATOM 779 C C . CYS A 1 98 ? 14.322 -7.694 -15.234 1.00 92.69 98 CYS A C 1
ATOM 781 O O . CYS A 1 98 ? 13.313 -7.723 -15.939 1.00 92.69 98 CYS A O 1
ATOM 783 N N . ASN A 1 99 ? 15.261 -8.622 -15.324 1.00 89.81 99 ASN A N 1
ATOM 784 C CA . ASN A 1 99 ? 15.059 -9.850 -16.068 1.00 89.81 99 ASN A CA 1
ATOM 785 C C . ASN A 1 99 ? 14.271 -10.876 -15.225 1.00 89.81 99 ASN A C 1
ATOM 787 O O . ASN A 1 99 ? 13.975 -10.671 -14.045 1.00 89.81 99 ASN A O 1
ATOM 791 N N . ARG A 1 100 ? 13.977 -12.043 -15.808 1.00 89.31 100 ARG A N 1
ATOM 792 C CA . ARG A 1 100 ? 13.247 -13.125 -15.124 1.00 89.31 100 ARG A CA 1
ATOM 793 C C . ARG A 1 100 ? 13.917 -13.606 -13.828 1.00 89.31 100 ARG A C 1
ATOM 795 O O . ARG A 1 100 ? 13.221 -14.085 -12.938 1.00 89.31 100 ARG A O 1
ATOM 802 N N . SER A 1 101 ? 15.243 -13.500 -13.711 1.00 89.00 101 SER A N 1
ATOM 803 C CA . SER A 1 101 ? 15.977 -13.891 -12.501 1.00 89.00 101 SER A CA 1
ATOM 80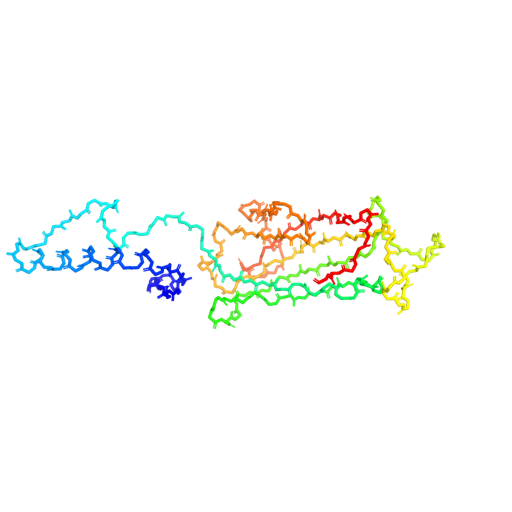4 C C . SER A 1 101 ? 16.029 -12.787 -11.437 1.00 89.00 101 SER A C 1
ATOM 806 O O . SER A 1 101 ? 16.667 -12.978 -10.407 1.00 89.00 101 SER A O 1
ATOM 808 N N . GLY A 1 102 ? 15.405 -11.628 -11.676 1.00 87.69 102 GLY A N 1
ATOM 809 C CA . GLY A 1 102 ? 15.426 -10.484 -10.761 1.00 87.69 102 GLY A CA 1
ATOM 810 C C . GLY A 1 102 ? 16.685 -9.624 -10.848 1.00 87.69 102 GLY A C 1
ATOM 811 O O . GLY A 1 102 ? 16.869 -8.731 -10.021 1.00 87.69 102 GLY A O 1
ATOM 812 N N . ARG A 1 103 ? 17.554 -9.867 -11.834 1.00 88.88 103 ARG A N 1
ATOM 813 C CA . ARG A 1 103 ? 18.721 -9.022 -12.091 1.00 88.88 103 ARG A CA 1
ATOM 814 C C . ARG A 1 103 ? 18.256 -7.747 -12.781 1.00 88.88 103 ARG A C 1
ATOM 816 O O . ARG A 1 103 ? 17.510 -7.822 -13.753 1.00 88.88 103 ARG A O 1
ATOM 823 N N . LEU A 1 104 ? 18.700 -6.599 -12.283 1.00 88.56 104 LEU A N 1
ATOM 824 C CA . LEU A 1 104 ? 18.389 -5.306 -12.889 1.00 88.56 104 LEU A CA 1
ATOM 825 C C . LEU A 1 104 ? 18.928 -5.242 -14.323 1.00 88.56 104 LEU A C 1
ATOM 827 O O . LEU A 1 104 ? 20.029 -5.737 -14.584 1.00 88.56 104 LEU A O 1
ATOM 831 N N . LEU A 1 105 ? 18.145 -4.636 -15.216 1.00 83.25 105 LEU A N 1
ATOM 832 C CA . LEU A 1 105 ? 18.569 -4.375 -16.592 1.00 83.25 105 LEU A CA 1
ATOM 833 C C . LEU A 1 105 ? 19.726 -3.367 -16.557 1.00 83.25 105 LEU A C 1
ATOM 835 O O . LEU A 1 105 ? 19.655 -2.368 -15.839 1.00 83.25 105 LEU A O 1
ATOM 839 N N . CYS A 1 106 ? 20.806 -3.624 -17.292 1.00 71.75 106 CYS A N 1
ATOM 840 C CA . CYS A 1 106 ? 21.869 -2.636 -17.469 1.00 71.75 106 CYS A CA 1
ATOM 841 C C . CYS A 1 106 ? 22.638 -2.839 -18.778 1.00 71.75 106 CYS A C 1
ATOM 843 O O . CYS A 1 106 ? 22.757 -3.958 -19.280 1.00 71.75 106 CYS A O 1
ATOM 845 N N . ASP A 1 107 ? 23.226 -1.749 -19.283 1.00 62.97 107 ASP A N 1
ATOM 846 C CA . ASP A 1 107 ? 23.856 -1.657 -20.613 1.00 62.97 107 ASP A CA 1
ATOM 847 C C . ASP A 1 107 ? 24.979 -2.678 -20.786 1.00 62.97 107 ASP A C 1
ATOM 849 O O . ASP A 1 107 ? 25.266 -3.149 -21.884 1.00 62.97 107 ASP A O 1
ATOM 853 N N . LYS A 1 108 ? 25.602 -3.078 -19.671 1.00 60.81 108 LYS A N 1
ATOM 854 C CA . LYS A 1 108 ? 26.689 -4.060 -19.634 1.00 60.81 108 LYS A CA 1
ATOM 855 C C . LYS A 1 108 ? 26.276 -5.440 -20.157 1.00 60.81 108 LYS A C 1
ATOM 857 O O . LYS A 1 108 ? 27.159 -6.244 -20.442 1.00 60.81 108 LYS A O 1
ATOM 862 N N . PHE A 1 109 ? 24.977 -5.723 -20.270 1.00 59.12 109 PHE A N 1
ATOM 863 C CA . PHE A 1 109 ? 24.452 -6.983 -20.804 1.00 59.12 109 PHE A CA 1
ATOM 864 C C . PHE A 1 109 ? 23.850 -6.856 -22.208 1.00 59.12 109 PHE A C 1
ATOM 866 O O . PHE A 1 109 ? 23.302 -7.837 -22.701 1.00 59.12 109 PHE A O 1
ATOM 873 N N . GLY A 1 110 ? 23.981 -5.694 -22.865 1.00 60.84 110 GLY A N 1
ATOM 874 C CA . GLY A 1 110 ? 23.450 -5.472 -24.215 1.00 60.84 110 GLY A CA 1
ATOM 875 C C . GLY A 1 110 ? 21.921 -5.517 -24.288 1.00 60.84 110 GLY A C 1
ATOM 876 O O . GLY A 1 110 ? 21.367 -5.807 -25.344 1.00 60.84 110 GLY A O 1
ATOM 877 N N . GLU A 1 111 ? 21.244 -5.288 -23.162 1.00 66.31 111 GLU A N 1
ATOM 878 C CA . GLU A 1 111 ? 19.789 -5.188 -23.090 1.00 66.31 111 GLU A CA 1
ATOM 879 C C . GLU A 1 111 ? 19.382 -3.724 -23.286 1.00 66.31 111 GLU A C 1
ATOM 881 O O . GLU A 1 111 ? 19.933 -2.849 -22.619 1.00 66.31 111 GLU A O 1
ATOM 886 N N . ASP A 1 112 ? 18.403 -3.460 -24.158 1.00 68.06 112 ASP A N 1
ATOM 887 C CA . ASP A 1 112 ? 17.821 -2.121 -24.304 1.00 68.06 112 ASP A CA 1
ATOM 888 C C . ASP A 1 112 ? 17.227 -1.682 -22.958 1.00 68.06 112 ASP A C 1
ATOM 890 O O . ASP A 1 112 ? 16.172 -2.175 -22.537 1.00 68.06 112 ASP A O 1
ATOM 894 N N . ILE A 1 113 ? 17.920 -0.783 -22.254 1.00 77.31 113 ILE A N 1
ATOM 895 C CA . ILE A 1 113 ? 17.504 -0.358 -20.912 1.00 77.31 113 ILE A CA 1
ATOM 896 C C . ILE A 1 113 ? 16.161 0.354 -20.977 1.00 77.31 113 ILE A C 1
ATOM 898 O O . ILE A 1 113 ? 15.320 0.125 -20.116 1.00 77.31 113 ILE A O 1
ATOM 902 N N . PHE A 1 114 ? 15.947 1.177 -22.000 1.00 82.69 114 PHE A N 1
ATOM 903 C CA . PHE A 1 114 ? 14.776 2.033 -22.124 1.00 82.69 114 PHE A CA 1
ATOM 904 C C . PHE A 1 114 ? 13.919 1.630 -23.314 1.00 82.69 114 PHE A C 1
ATOM 906 O O . PHE A 1 114 ? 14.392 1.042 -24.285 1.00 82.69 114 PHE A O 1
ATOM 913 N N . VAL A 1 115 ? 12.636 1.960 -23.229 1.00 88.25 115 VAL A N 1
ATOM 914 C CA . VAL A 1 115 ? 11.683 1.779 -24.322 1.00 88.25 115 VAL A CA 1
ATOM 915 C C . VAL A 1 115 ? 11.108 3.138 -24.677 1.00 88.25 115 VAL A C 1
ATOM 917 O O . VAL A 1 115 ? 10.581 3.810 -23.799 1.00 88.25 115 VAL A O 1
ATOM 920 N N . GLU A 1 116 ? 11.187 3.538 -25.947 1.00 86.75 116 GLU A N 1
ATOM 921 C CA . GLU A 1 116 ? 10.631 4.817 -26.408 1.00 86.75 116 GLU A CA 1
ATOM 922 C C . GLU A 1 116 ? 9.099 4.794 -26.447 1.00 86.75 116 GLU A C 1
ATOM 924 O O . GLU A 1 116 ? 8.447 5.734 -25.987 1.00 86.75 116 GLU A O 1
ATOM 929 N N . GLN A 1 117 ? 8.511 3.710 -26.966 1.00 90.94 117 GLN A N 1
ATOM 930 C CA . GLN A 1 117 ? 7.063 3.536 -27.034 1.00 90.94 117 GLN A CA 1
ATOM 931 C C . GLN A 1 117 ? 6.615 2.360 -26.161 1.00 90.94 117 GLN A C 1
ATOM 933 O O . GLN A 1 117 ? 6.925 1.212 -26.473 1.00 90.94 117 GLN A O 1
ATOM 938 N N . PRO A 1 118 ? 5.801 2.581 -25.112 1.00 91.06 118 PRO A N 1
ATOM 939 C CA . PRO A 1 118 ? 5.306 1.506 -24.249 1.00 91.06 118 PRO A CA 1
ATOM 940 C C . PRO A 1 118 ? 4.616 0.353 -24.985 1.00 91.06 118 PRO A C 1
ATOM 942 O O . PRO A 1 118 ? 4.609 -0.782 -24.508 1.00 91.06 118 PRO A O 1
ATOM 945 N N . MET A 1 119 ? 4.044 0.632 -26.161 1.00 90.56 119 MET A N 1
ATOM 946 C CA . MET A 1 119 ? 3.417 -0.368 -27.026 1.00 90.56 119 MET A CA 1
ATOM 947 C C . MET A 1 119 ? 4.407 -1.441 -27.499 1.00 90.56 119 MET A C 1
ATOM 949 O O . MET A 1 119 ? 4.007 -2.587 -27.698 1.00 90.56 119 MET A O 1
ATOM 953 N N . ASP A 1 120 ? 5.699 -1.124 -27.586 1.00 90.62 120 ASP A N 1
ATOM 954 C CA . ASP A 1 120 ? 6.745 -2.072 -27.975 1.00 90.62 120 ASP A CA 1
ATOM 955 C C . ASP A 1 120 ? 6.950 -3.176 -26.939 1.00 90.62 120 ASP A C 1
ATOM 957 O O . ASP A 1 120 ? 7.534 -4.221 -27.249 1.00 90.62 120 ASP A O 1
ATOM 961 N N . LEU A 1 121 ? 6.483 -2.966 -25.704 1.00 90.00 121 LEU A N 1
ATOM 962 C CA . LEU A 1 121 ? 6.488 -3.992 -24.674 1.00 90.00 121 LEU A CA 1
ATOM 963 C C . LEU A 1 121 ? 5.381 -5.015 -24.878 1.00 90.00 121 LEU A C 1
ATOM 965 O O . LEU A 1 121 ? 5.521 -6.098 -24.317 1.00 90.00 121 LEU A O 1
ATOM 969 N N . LEU A 1 122 ? 4.313 -4.716 -25.628 1.00 92.19 122 LEU A N 1
ATOM 970 C CA . LEU A 1 122 ? 3.155 -5.600 -25.781 1.00 92.19 122 LEU A CA 1
ATOM 971 C C . LEU A 1 122 ? 3.551 -6.967 -26.336 1.00 92.19 122 LEU A C 1
ATOM 973 O O . LEU A 1 122 ? 4.403 -7.099 -27.212 1.00 92.19 122 LEU A O 1
ATOM 977 N N . ASN A 1 123 ? 2.882 -8.005 -25.838 1.00 90.31 123 ASN A N 1
ATOM 978 C CA . ASN A 1 123 ? 3.130 -9.402 -26.185 1.00 90.31 123 ASN A CA 1
ATOM 979 C C . ASN A 1 123 ? 4.522 -9.944 -25.814 1.00 90.31 123 ASN A C 1
ATOM 981 O O . ASN A 1 123 ? 4.796 -11.109 -26.103 1.00 90.31 123 ASN A O 1
ATOM 985 N N . LYS A 1 124 ? 5.370 -9.156 -25.144 1.00 90.69 124 LYS A N 1
ATOM 986 C CA . LYS A 1 124 ? 6.675 -9.588 -24.633 1.00 90.69 124 LYS A CA 1
ATOM 987 C C . LYS A 1 124 ? 6.589 -9.889 -23.131 1.00 90.69 124 LYS A C 1
ATOM 989 O O . LYS A 1 124 ? 5.711 -9.355 -22.444 1.00 90.69 124 LYS A O 1
ATOM 994 N N . PRO A 1 125 ? 7.473 -10.750 -22.602 1.00 91.19 125 PRO A N 1
ATOM 995 C CA . PRO A 1 125 ? 7.610 -10.901 -21.164 1.00 91.19 125 PRO A CA 1
ATOM 996 C C . PRO A 1 125 ? 8.136 -9.601 -20.549 1.00 91.19 125 PRO A C 1
ATOM 998 O O . PRO A 1 125 ? 9.014 -8.944 -21.110 1.00 91.19 125 PRO A O 1
ATOM 1001 N N . TYR A 1 126 ? 7.601 -9.238 -19.388 1.00 92.00 126 TYR A N 1
ATOM 1002 C CA . TYR A 1 126 ? 8.019 -8.058 -18.643 1.00 92.00 126 TYR A CA 1
ATOM 1003 C C . TYR A 1 126 ? 8.127 -8.380 -17.160 1.00 92.00 126 TYR A C 1
ATOM 1005 O O . TYR A 1 126 ? 7.191 -8.927 -16.569 1.00 92.00 126 TYR A O 1
ATOM 1013 N N . HIS A 1 127 ? 9.264 -8.040 -16.561 1.00 93.69 127 HIS A N 1
ATOM 1014 C CA . HIS A 1 127 ? 9.536 -8.305 -15.157 1.00 93.69 127 HIS A CA 1
ATOM 1015 C C . HIS A 1 127 ? 10.033 -7.034 -14.478 1.00 93.69 127 HIS A C 1
ATOM 1017 O O . HIS A 1 127 ? 10.756 -6.230 -15.068 1.00 93.69 127 HIS A O 1
ATOM 1023 N N . PHE A 1 128 ? 9.639 -6.850 -13.225 1.00 94.19 128 PHE A N 1
ATOM 1024 C CA . PHE A 1 128 ? 10.204 -5.809 -12.383 1.00 94.19 128 PHE A CA 1
ATOM 1025 C C . PHE A 1 128 ? 10.282 -6.286 -10.938 1.00 94.19 128 PHE A C 1
ATOM 1027 O O . PHE A 1 128 ? 9.473 -7.086 -10.464 1.00 94.19 128 PHE A O 1
ATOM 1034 N N . LYS A 1 129 ? 11.290 -5.792 -10.234 1.00 94.62 129 LYS A N 1
ATOM 1035 C CA . LYS A 1 129 ? 11.491 -5.980 -8.809 1.00 94.62 129 LYS A CA 1
ATOM 1036 C C . LYS A 1 129 ? 10.758 -4.865 -8.071 1.00 94.62 129 LYS A C 1
ATOM 1038 O O . LYS A 1 129 ? 10.943 -3.693 -8.383 1.00 94.62 129 LYS A O 1
ATOM 1043 N N . MET A 1 130 ? 9.928 -5.239 -7.110 1.00 94.56 130 MET A N 1
ATOM 1044 C CA . MET A 1 130 ? 9.253 -4.327 -6.198 1.00 94.56 130 MET A CA 1
ATOM 1045 C C . MET A 1 130 ? 9.845 -4.498 -4.806 1.00 94.56 130 MET A C 1
ATOM 1047 O O . MET A 1 130 ? 9.906 -5.619 -4.300 1.00 94.56 130 MET A O 1
ATOM 1051 N N . GLU A 1 131 ? 10.248 -3.392 -4.196 1.00 94.12 131 GLU A N 1
ATOM 1052 C CA . GLU A 1 131 ? 10.780 -3.331 -2.841 1.00 94.12 131 GLU A CA 1
ATOM 1053 C C . GLU A 1 131 ? 9.930 -2.362 -2.018 1.00 94.12 131 GLU A C 1
ATOM 1055 O O . GLU A 1 131 ? 9.792 -1.191 -2.375 1.00 94.12 131 GLU A O 1
ATOM 1060 N N . LEU A 1 132 ? 9.363 -2.843 -0.914 1.00 93.44 132 LEU A N 1
ATOM 1061 C CA . LEU A 1 132 ? 8.758 -1.980 0.097 1.00 93.44 132 LEU A CA 1
ATOM 1062 C C . LEU A 1 132 ? 9.810 -1.750 1.179 1.00 93.44 132 LEU A C 1
ATOM 1064 O O . LEU A 1 132 ? 10.260 -2.701 1.823 1.00 93.44 132 LEU A O 1
ATOM 1068 N N . LYS A 1 133 ? 10.251 -0.499 1.328 1.00 91.81 133 LYS A N 1
ATOM 1069 C CA . LYS A 1 133 ? 11.397 -0.144 2.170 1.00 91.81 133 LYS A CA 1
ATOM 1070 C C . LYS A 1 133 ? 10.962 0.157 3.593 1.00 91.81 133 LYS A C 1
ATOM 1072 O O . LYS A 1 133 ? 11.324 -0.577 4.510 1.00 91.81 133 LYS A O 1
ATOM 1077 N N . THR A 1 134 ? 10.181 1.218 3.765 1.00 91.69 134 THR A N 1
ATOM 1078 C CA . THR A 1 134 ? 9.737 1.679 5.081 1.00 91.69 134 THR A CA 1
ATOM 1079 C C . THR A 1 134 ? 8.307 2.178 5.039 1.00 91.69 134 THR A C 1
ATOM 1081 O O . THR A 1 134 ? 7.853 2.676 4.011 1.00 91.69 134 THR A O 1
ATOM 1084 N N . LEU A 1 135 ? 7.610 2.046 6.160 1.00 91.94 135 LEU A N 1
ATOM 1085 C CA . LEU A 1 135 ? 6.307 2.649 6.399 1.00 91.94 135 LEU A CA 1
ATOM 1086 C C . LEU A 1 135 ? 6.410 3.511 7.650 1.00 91.94 135 LEU A C 1
ATOM 1088 O O . LEU A 1 135 ? 6.754 2.994 8.703 1.00 91.94 135 LEU A O 1
ATOM 1092 N N . THR A 1 136 ? 6.076 4.787 7.553 1.00 90.69 136 THR A N 1
ATOM 1093 C CA . THR A 1 136 ? 5.958 5.685 8.703 1.00 90.69 136 THR A CA 1
ATOM 1094 C C . THR A 1 136 ? 4.487 5.995 8.937 1.00 90.69 136 THR A C 1
ATOM 1096 O O . THR A 1 136 ? 3.813 6.410 7.997 1.00 90.69 136 THR A O 1
ATOM 1099 N N . LEU A 1 137 ? 3.985 5.805 10.157 1.00 89.25 137 LEU A N 1
ATOM 1100 C CA . LEU A 1 137 ? 2.616 6.150 10.556 1.00 89.25 137 LEU A CA 1
ATOM 1101 C C . LEU A 1 137 ? 2.649 7.248 11.615 1.00 89.25 137 LEU A C 1
ATOM 1103 O O . LEU A 1 137 ? 3.292 7.096 12.646 1.00 89.25 137 LEU A O 1
ATOM 1107 N N . PHE A 1 138 ? 1.935 8.343 11.374 1.00 88.00 138 PHE A N 1
ATOM 1108 C CA . PHE A 1 138 ? 2.037 9.545 12.208 1.00 88.00 138 PHE A CA 1
ATOM 1109 C C . PHE A 1 138 ? 1.226 9.474 13.504 1.00 88.00 138 PHE A C 1
ATOM 1111 O O . PHE A 1 138 ? 1.474 10.253 14.420 1.00 88.00 138 PHE A O 1
ATOM 1118 N N . ASN A 1 139 ? 0.254 8.562 13.590 1.00 81.38 139 ASN A N 1
ATOM 1119 C CA . ASN A 1 139 ? -0.517 8.349 14.808 1.00 81.38 139 ASN A CA 1
ATOM 1120 C C . ASN A 1 139 ? 0.048 7.146 15.590 1.00 81.38 139 ASN A C 1
ATOM 1122 O O . ASN A 1 139 ? 0.005 6.024 15.077 1.00 81.38 139 ASN A O 1
ATOM 1126 N N . PRO A 1 140 ? 0.511 7.331 16.840 1.00 71.69 140 PRO A N 1
ATOM 1127 C CA . PRO A 1 140 ? 1.024 6.238 17.663 1.00 71.69 140 PRO A CA 1
ATOM 1128 C C . PRO A 1 140 ? -0.019 5.164 17.999 1.00 71.69 140 PRO A C 1
ATOM 1130 O O . PRO A 1 140 ? 0.350 4.016 18.250 1.00 71.69 140 PRO A O 1
ATOM 1133 N N . ALA A 1 141 ? -1.318 5.486 17.958 1.00 71.44 141 ALA A N 1
ATOM 1134 C CA . ALA A 1 141 ? -2.380 4.490 18.119 1.00 71.44 141 ALA A CA 1
ATOM 1135 C C . ALA A 1 141 ? -2.347 3.420 17.011 1.00 71.44 141 ALA A C 1
ATOM 1137 O O . ALA A 1 141 ? -2.675 2.262 17.254 1.00 71.44 141 ALA A O 1
ATOM 1138 N N . HIS A 1 142 ? -1.864 3.779 15.816 1.00 73.56 142 HIS A N 1
ATOM 1139 C CA . HIS A 1 142 ? -1.808 2.899 14.645 1.00 73.56 142 HIS A CA 1
ATOM 1140 C C . HIS A 1 142 ? -0.527 2.070 14.561 1.00 73.56 142 HIS A C 1
ATOM 1142 O O . HIS A 1 142 ? -0.250 1.510 13.509 1.00 73.56 142 HIS A O 1
ATOM 1148 N N . GLN A 1 143 ? 0.276 1.993 15.627 1.00 69.94 143 GLN A N 1
ATOM 1149 C CA . GLN A 1 143 ? 1.588 1.333 15.595 1.00 69.94 143 GLN A CA 1
ATOM 1150 C C . GLN A 1 143 ? 1.590 -0.119 16.097 1.00 69.94 143 GLN A C 1
ATOM 1152 O O . GLN A 1 143 ? 2.632 -0.772 16.084 1.00 69.94 143 GLN A O 1
ATOM 1157 N N . ARG A 1 144 ? 0.447 -0.649 16.546 1.00 74.25 144 ARG A N 1
ATOM 1158 C CA . ARG A 1 144 ? 0.325 -2.032 17.038 1.00 74.25 144 ARG A CA 1
ATOM 1159 C C . ARG A 1 144 ? -0.458 -2.888 16.048 1.00 74.25 144 ARG A C 1
ATOM 1161 O O . ARG A 1 144 ? -1.510 -2.457 15.590 1.00 74.25 144 ARG A O 1
ATOM 1168 N N . GLY A 1 145 ? 0.009 -4.105 15.757 1.00 77.81 145 GLY A N 1
ATOM 1169 C CA . GLY A 1 145 ? -0.743 -5.047 14.918 1.00 77.81 145 GLY A CA 1
ATOM 1170 C C . GLY A 1 145 ? -0.825 -4.637 13.447 1.00 77.81 145 GLY A C 1
ATOM 1171 O O . GLY A 1 145 ? -1.787 -4.996 12.763 1.00 77.81 145 GLY A O 1
ATOM 1172 N N . VAL A 1 146 ? 0.126 -3.830 12.964 1.00 84.94 146 VAL A N 1
ATOM 1173 C CA . VAL A 1 146 ? 0.033 -3.190 11.646 1.00 84.94 146 VAL A CA 1
ATOM 1174 C C . VAL A 1 146 ? 0.255 -4.219 10.545 1.00 84.94 146 VAL A C 1
ATOM 1176 O O . VAL A 1 146 ? 1.185 -5.028 10.587 1.00 84.94 146 VAL A O 1
ATOM 1179 N N . LYS A 1 147 ? -0.594 -4.173 9.519 1.00 89.12 147 LYS A N 1
ATOM 1180 C CA . LYS A 1 147 ? -0.485 -5.033 8.340 1.00 89.12 147 LYS A CA 1
ATOM 1181 C C . LYS A 1 147 ? -0.497 -4.196 7.076 1.00 89.12 147 LYS A C 1
ATOM 1183 O O . LYS A 1 147 ? -1.324 -3.300 6.927 1.00 89.12 147 LYS A O 1
ATOM 1188 N N . VAL A 1 148 ? 0.398 -4.515 6.147 1.00 91.38 148 VAL A N 1
ATOM 1189 C CA . VAL A 1 148 ? 0.407 -3.933 4.803 1.00 91.38 148 VAL A CA 1
ATOM 1190 C C . VAL A 1 148 ? -0.113 -4.970 3.825 1.00 91.38 148 VAL A C 1
ATOM 1192 O O . VAL A 1 148 ? 0.531 -5.992 3.589 1.00 91.38 148 VAL A O 1
ATOM 1195 N N . ASN A 1 149 ? -1.267 -4.675 3.233 1.00 92.69 149 ASN A N 1
ATOM 1196 C CA . ASN A 1 149 ? -1.858 -5.483 2.176 1.00 92.69 149 ASN A CA 1
ATOM 1197 C C . ASN A 1 149 ? -1.650 -4.789 0.835 1.00 92.69 149 ASN A C 1
ATOM 1199 O O . ASN A 1 149 ? -1.934 -3.601 0.688 1.00 92.69 149 ASN A O 1
ATOM 1203 N N . TYR A 1 150 ? -1.170 -5.529 -0.158 1.00 92.62 150 TYR A N 1
ATOM 1204 C CA . TYR A 1 150 ? -1.081 -5.024 -1.520 1.00 92.62 150 TYR A CA 1
ATOM 1205 C C . TYR A 1 150 ? -1.397 -6.117 -2.538 1.00 92.62 150 TYR A C 1
ATOM 1207 O O . TYR A 1 150 ? -1.244 -7.317 -2.292 1.00 92.62 150 TYR A O 1
ATOM 1215 N N . ARG A 1 151 ? -1.813 -5.689 -3.729 1.00 90.56 151 ARG A N 1
ATOM 1216 C CA . ARG A 1 151 ? -2.137 -6.576 -4.843 1.00 90.56 151 ARG A CA 1
ATOM 1217 C C . ARG A 1 151 ? -1.597 -5.999 -6.136 1.00 90.56 151 ARG A C 1
ATOM 1219 O O . ARG A 1 151 ? -1.796 -4.821 -6.420 1.00 90.56 151 ARG A O 1
ATOM 1226 N N . VAL A 1 152 ? -0.939 -6.834 -6.929 1.00 87.06 152 VAL A N 1
ATOM 1227 C CA . VAL A 1 152 ? -0.509 -6.455 -8.274 1.00 87.06 152 VAL A CA 1
ATOM 1228 C C . VAL A 1 152 ? -1.601 -6.831 -9.273 1.00 87.06 152 VAL A C 1
ATOM 1230 O O . VAL A 1 152 ? -2.400 -7.735 -9.036 1.00 87.06 152 VAL A O 1
ATOM 1233 N N . PHE A 1 153 ? -1.674 -6.118 -10.395 1.00 83.62 153 PHE A N 1
ATOM 1234 C CA . PHE A 1 153 ? -2.642 -6.403 -11.450 1.00 83.62 153 PHE A CA 1
ATOM 1235 C C . PHE A 1 153 ? -2.658 -7.898 -11.830 1.00 83.62 153 PHE A C 1
ATOM 1237 O O . PHE A 1 153 ? -1.606 -8.481 -12.086 1.00 83.62 153 PHE A O 1
ATOM 1244 N N . LYS A 1 154 ? -3.862 -8.490 -11.887 1.00 83.38 154 LYS A N 1
ATOM 1245 C CA . LYS A 1 154 ? -4.145 -9.926 -12.118 1.00 83.38 154 LYS A CA 1
ATOM 1246 C C . LYS A 1 154 ? -3.739 -10.901 -11.005 1.00 83.38 154 LYS A C 1
ATOM 1248 O O . LYS A 1 154 ? -3.954 -12.102 -11.171 1.00 83.38 154 LYS A O 1
ATOM 1253 N N . ASP A 1 155 ? -3.231 -10.435 -9.866 1.00 86.75 155 ASP A N 1
ATOM 1254 C CA . ASP A 1 155 ? -3.087 -11.307 -8.699 1.00 86.75 155 ASP A CA 1
ATOM 1255 C C . ASP A 1 155 ? -4.476 -11.737 -8.188 1.00 86.75 155 ASP A C 1
ATOM 1257 O O . ASP A 1 155 ? -5.381 -10.919 -8.021 1.00 86.75 155 ASP A O 1
ATOM 1261 N N . VAL A 1 156 ? -4.636 -13.034 -7.908 1.00 85.56 156 VAL A N 1
ATOM 1262 C CA . VAL A 1 156 ? -5.879 -13.598 -7.344 1.00 85.56 156 VAL A CA 1
ATOM 1263 C C . VAL A 1 156 ? -5.984 -13.328 -5.841 1.00 85.56 156 VAL A C 1
ATOM 1265 O O . VAL A 1 156 ? -7.081 -13.183 -5.309 1.00 85.56 156 VAL A O 1
ATOM 1268 N N . LYS A 1 157 ? -4.843 -13.268 -5.149 1.00 88.69 157 LYS A N 1
ATOM 1269 C CA . LYS A 1 157 ? -4.755 -13.075 -3.700 1.00 88.69 157 LYS A CA 1
ATOM 1270 C C . LYS A 1 157 ? -3.905 -11.857 -3.381 1.00 88.69 157 LYS A C 1
ATOM 1272 O O . LYS A 1 157 ? -2.925 -11.583 -4.072 1.00 88.69 157 LYS A O 1
ATOM 1277 N N . GLU A 1 158 ? -4.273 -11.160 -2.319 1.00 90.12 158 GLU A N 1
ATOM 1278 C CA . GLU A 1 158 ? -3.459 -10.083 -1.768 1.00 90.12 158 GLU A CA 1
ATOM 1279 C C . GLU A 1 158 ? -2.222 -10.658 -1.076 1.00 90.12 158 GLU A C 1
ATOM 1281 O O . GLU A 1 158 ? -2.246 -11.757 -0.516 1.00 90.12 158 GLU A O 1
ATOM 1286 N N . THR A 1 159 ? -1.122 -9.916 -1.143 1.00 91.19 159 THR A N 1
ATOM 1287 C CA . THR A 1 159 ? 0.055 -10.171 -0.315 1.00 91.19 159 THR A CA 1
ATOM 1288 C C . THR A 1 159 ? -0.101 -9.373 0.972 1.00 91.19 159 THR A C 1
ATOM 1290 O O . THR A 1 159 ? -0.309 -8.165 0.905 1.00 91.19 159 THR A O 1
ATOM 1293 N N . CYS A 1 160 ? 0.005 -10.047 2.115 1.00 90.31 160 CYS A N 1
ATOM 1294 C CA . CYS A 1 160 ? -0.087 -9.450 3.444 1.00 90.31 160 CYS A CA 1
ATOM 1295 C C . CYS A 1 160 ? 1.285 -9.501 4.120 1.00 90.31 160 CYS A C 1
ATOM 1297 O O . CYS A 1 160 ? 1.926 -10.554 4.135 1.00 90.31 160 CYS A O 1
ATOM 1299 N N . LEU A 1 161 ? 1.727 -8.365 4.655 1.00 88.88 161 LEU A N 1
ATOM 1300 C CA . LEU A 1 161 ? 2.944 -8.225 5.446 1.00 88.88 161 LEU A CA 1
ATOM 1301 C C . LEU A 1 161 ? 2.551 -7.812 6.862 1.00 88.88 161 LEU A C 1
ATOM 1303 O O . LEU A 1 161 ? 2.004 -6.724 7.044 1.00 88.88 161 LEU A O 1
ATOM 1307 N N . CYS A 1 162 ? 2.823 -8.663 7.849 1.00 84.00 162 CYS A N 1
ATOM 1308 C CA . CYS A 1 162 ? 2.642 -8.325 9.259 1.00 84.00 162 CYS A CA 1
ATOM 1309 C C . CYS A 1 162 ? 3.895 -7.609 9.774 1.00 84.00 162 CYS A C 1
ATOM 1311 O O . CYS A 1 162 ? 5.008 -8.085 9.564 1.00 84.00 162 CYS A O 1
ATOM 1313 N N . LEU A 1 163 ? 3.709 -6.465 10.431 1.00 77.81 163 LEU A N 1
ATOM 1314 C CA . LEU A 1 163 ? 4.796 -5.617 10.930 1.00 77.81 163 LEU A CA 1
ATOM 1315 C C . LEU A 1 163 ? 5.224 -5.947 12.363 1.00 77.81 163 LEU A C 1
ATOM 1317 O O . LEU A 1 163 ? 6.206 -5.391 12.841 1.00 77.81 163 LEU A O 1
ATOM 1321 N N . ASP A 1 164 ? 4.530 -6.878 13.017 1.00 61.69 164 ASP A N 1
ATOM 1322 C CA . ASP A 1 164 ? 4.762 -7.262 14.414 1.00 61.69 164 ASP A CA 1
ATOM 1323 C C . ASP A 1 164 ? 6.156 -7.889 14.656 1.00 61.69 164 ASP A C 1
ATOM 1325 O O . ASP A 1 164 ? 6.642 -7.891 15.784 1.00 61.69 164 ASP A O 1
ATOM 1329 N N . ASP A 1 165 ? 6.825 -8.348 13.590 1.00 50.97 165 ASP A N 1
ATOM 1330 C CA . ASP A 1 165 ? 8.158 -8.973 13.614 1.00 50.97 165 ASP A CA 1
ATOM 1331 C C . ASP A 1 165 ? 9.290 -8.043 13.127 1.00 50.97 165 ASP A C 1
ATOM 1333 O O . ASP A 1 165 ? 10.444 -8.466 13.004 1.00 50.97 165 ASP A O 1
ATOM 1337 N N . LEU A 1 166 ? 8.982 -6.784 12.793 1.00 53.72 166 LEU A N 1
ATOM 1338 C CA . LEU A 1 166 ? 9.925 -5.886 12.130 1.00 53.72 166 LEU A CA 1
ATOM 1339 C C . LEU A 1 166 ? 10.545 -4.896 13.119 1.00 53.72 166 LEU A C 1
ATOM 1341 O O . LEU A 1 166 ? 9.874 -4.078 13.742 1.00 53.72 166 LEU A O 1
ATOM 1345 N N . THR A 1 167 ? 11.867 -4.987 13.262 1.00 51.47 167 THR A N 1
ATOM 1346 C CA . THR A 1 167 ? 12.666 -4.163 14.171 1.00 51.47 167 THR A CA 1
ATOM 1347 C C . THR A 1 167 ? 12.551 -2.680 13.795 1.00 51.47 167 THR A C 1
ATOM 1349 O O . THR A 1 167 ? 12.746 -2.344 12.619 1.00 51.47 167 THR A O 1
ATOM 1352 N N . PRO A 1 168 ? 12.293 -1.767 14.753 1.00 55.03 168 PRO A N 1
ATOM 1353 C CA . PRO A 1 168 ? 12.399 -0.338 14.487 1.00 55.03 168 PRO A CA 1
ATOM 1354 C C . PRO A 1 168 ? 13.826 -0.004 14.009 1.00 55.03 168 PRO A C 1
ATOM 1356 O O . PRO A 1 168 ? 14.790 -0.639 14.456 1.00 55.03 168 PRO A O 1
ATOM 1359 N N . PRO A 1 169 ? 13.995 0.953 13.079 1.00 54.41 169 PRO A N 1
ATOM 1360 C CA . PRO A 1 169 ? 15.304 1.303 12.546 1.00 54.41 169 PRO A CA 1
ATOM 1361 C C . PRO A 1 169 ? 16.225 1.776 13.677 1.00 54.41 169 PRO A C 1
ATOM 1363 O O . PRO A 1 169 ? 15.890 2.675 14.442 1.00 54.41 169 PRO A O 1
ATOM 1366 N N . ALA A 1 170 ? 17.408 1.169 13.775 1.00 49.22 170 ALA A N 1
ATOM 1367 C CA . ALA A 1 170 ? 18.283 1.281 14.942 1.00 49.22 170 ALA A CA 1
ATOM 1368 C C . ALA A 1 170 ? 18.895 2.677 15.196 1.00 49.22 170 ALA A C 1
ATOM 1370 O O . ALA A 1 170 ? 19.643 2.803 16.156 1.00 49.22 170 ALA A O 1
ATOM 1371 N N . ASN A 1 171 ? 18.627 3.707 14.378 1.00 51.22 171 ASN A N 1
ATOM 1372 C CA . ASN A 1 171 ? 19.404 4.956 14.409 1.00 51.22 171 ASN A CA 1
ATOM 1373 C C . ASN A 1 171 ? 18.653 6.280 14.159 1.00 51.22 171 ASN A C 1
ATOM 1375 O O . ASN A 1 171 ? 19.320 7.304 14.046 1.00 51.22 171 ASN A O 1
ATOM 1379 N N . GLU A 1 172 ? 17.318 6.339 14.138 1.00 47.91 172 GLU A N 1
ATOM 1380 C CA . GLU A 1 172 ? 16.613 7.636 14.101 1.00 47.91 172 GLU A CA 1
ATOM 1381 C C . GLU A 1 172 ? 15.449 7.668 15.096 1.00 47.91 172 GLU A C 1
ATOM 1383 O O . GLU A 1 172 ? 14.649 6.743 15.191 1.00 47.91 172 GLU A O 1
ATOM 1388 N N . ALA A 1 173 ? 15.404 8.735 15.893 1.00 43.19 173 ALA A N 1
ATOM 1389 C CA . ALA A 1 173 ? 14.666 8.869 17.146 1.00 43.19 173 ALA A CA 1
ATOM 1390 C C . ALA A 1 173 ? 13.137 9.055 17.009 1.00 43.19 173 ALA A C 1
ATOM 1392 O O . ALA A 1 173 ? 12.547 9.825 17.764 1.00 43.19 173 ALA A O 1
ATOM 1393 N N . SER A 1 174 ? 12.474 8.359 16.083 1.00 52.59 174 SER A N 1
ATOM 1394 C CA . SER A 1 174 ? 11.007 8.339 16.016 1.00 52.59 174 SER A CA 1
ATOM 1395 C C . SER A 1 174 ? 10.514 6.891 15.981 1.00 52.59 174 SER A C 1
ATOM 1397 O O . SER A 1 174 ? 10.859 6.140 15.069 1.00 52.59 174 SER A O 1
ATOM 1399 N N . CYS A 1 175 ? 9.696 6.510 16.965 1.00 59.00 175 CYS A N 1
ATOM 1400 C CA . CYS A 1 175 ? 9.094 5.179 17.142 1.00 59.00 175 CYS A CA 1
ATOM 1401 C C . CYS A 1 175 ? 8.049 4.835 16.055 1.00 59.00 175 CYS A C 1
ATOM 1403 O O . CYS A 1 175 ? 7.350 3.831 16.143 1.00 59.00 175 CYS A O 1
ATOM 1405 N N . ASP A 1 176 ? 7.960 5.670 15.022 1.00 74.19 176 ASP A N 1
ATOM 1406 C CA . ASP A 1 176 ? 6.813 5.770 14.130 1.00 74.19 176 ASP A CA 1
ATOM 1407 C C . ASP A 1 176 ? 7.067 5.130 12.760 1.00 74.19 176 ASP A C 1
ATOM 1409 O O . ASP A 1 176 ? 6.196 5.143 11.893 1.00 74.19 176 ASP A O 1
ATOM 1413 N N . THR A 1 177 ? 8.271 4.585 12.547 1.00 82.75 177 THR A N 1
ATOM 1414 C CA . THR A 1 177 ? 8.720 4.028 11.265 1.00 82.75 177 THR A CA 1
ATOM 1415 C C . THR A 1 177 ? 9.039 2.540 11.365 1.00 82.75 177 THR A C 1
ATOM 1417 O O . THR A 1 177 ? 9.871 2.114 12.161 1.00 82.75 177 THR A O 1
ATOM 1420 N N . PHE A 1 178 ? 8.434 1.760 10.476 1.00 83.50 178 PHE A N 1
ATOM 1421 C CA . PHE A 1 178 ? 8.625 0.327 10.306 1.00 83.50 178 PHE A CA 1
ATOM 1422 C C . PHE A 1 178 ? 9.532 0.033 9.109 1.00 83.50 178 PHE A C 1
ATOM 1424 O O . PHE A 1 178 ? 9.344 0.590 8.024 1.00 83.50 178 PHE A O 1
ATOM 1431 N N . MET A 1 179 ? 10.482 -0.888 9.275 1.00 84.94 179 MET A N 1
ATOM 1432 C CA . MET A 1 179 ? 11.315 -1.407 8.186 1.00 84.94 179 MET A CA 1
ATOM 1433 C C . MET A 1 179 ? 10.624 -2.608 7.545 1.00 84.94 179 MET A C 1
ATOM 1435 O O . MET A 1 179 ? 10.550 -3.659 8.161 1.00 84.94 179 MET A O 1
ATOM 1439 N N . LEU A 1 180 ? 10.136 -2.484 6.311 1.00 83.81 180 LEU A N 1
ATOM 1440 C CA . LEU A 1 180 ? 9.364 -3.552 5.662 1.00 83.81 180 LEU A CA 1
ATOM 1441 C C . LEU A 1 180 ? 10.244 -4.666 5.080 1.00 83.81 180 LEU A C 1
ATOM 1443 O O . LEU A 1 180 ? 9.781 -5.798 4.987 1.00 83.81 180 LEU A O 1
ATOM 1447 N N . LEU A 1 181 ? 11.485 -4.348 4.675 1.00 80.25 181 LEU A N 1
ATOM 1448 C CA . LEU A 1 181 ? 12.475 -5.261 4.062 1.00 80.25 181 LEU A CA 1
ATOM 1449 C C . LEU A 1 181 ? 11.877 -6.284 3.074 1.00 80.25 181 LEU A C 1
ATOM 1451 O O . LEU A 1 181 ? 12.383 -7.396 2.912 1.00 80.25 181 LEU A O 1
ATOM 1455 N N . HIS A 1 182 ? 10.802 -5.906 2.382 1.00 89.88 182 HIS A N 1
ATOM 1456 C CA . HIS A 1 182 ? 10.031 -6.820 1.555 1.00 89.88 182 HIS A CA 1
ATOM 1457 C C . HIS A 1 182 ? 10.398 -6.630 0.096 1.00 89.88 182 HIS A C 1
ATOM 1459 O O . HIS A 1 182 ? 10.411 -5.511 -0.415 1.00 89.88 182 HIS A O 1
ATOM 1465 N N . THR A 1 183 ? 10.675 -7.733 -0.591 1.00 92.19 183 THR A N 1
ATOM 1466 C CA . THR A 1 183 ? 11.040 -7.741 -2.005 1.00 92.19 183 THR A CA 1
ATOM 1467 C C . THR A 1 183 ? 10.254 -8.812 -2.742 1.00 92.19 183 THR A C 1
ATOM 1469 O O . THR A 1 183 ? 10.242 -9.975 -2.344 1.00 92.19 183 THR A O 1
ATOM 1472 N N . ARG A 1 184 ? 9.658 -8.446 -3.877 1.00 93.31 184 ARG A N 1
ATOM 1473 C CA . ARG A 1 184 ? 8.961 -9.376 -4.770 1.00 93.31 184 ARG A CA 1
ATOM 1474 C C . ARG A 1 184 ? 9.320 -9.091 -6.221 1.00 93.31 184 ARG A C 1
ATOM 1476 O O . ARG A 1 184 ? 9.289 -7.947 -6.660 1.00 93.31 184 ARG A O 1
ATOM 1483 N N . ILE A 1 185 ? 9.605 -10.140 -6.989 1.00 93.69 185 ILE A N 1
ATOM 1484 C CA . ILE A 1 185 ? 9.684 -10.042 -8.450 1.00 93.69 185 ILE A CA 1
ATOM 1485 C C . ILE A 1 185 ? 8.274 -10.228 -9.002 1.00 93.69 185 ILE A C 1
ATOM 1487 O O . ILE A 1 185 ? 7.640 -11.265 -8.798 1.00 93.69 185 ILE A O 1
ATOM 1491 N N . VAL A 1 186 ? 7.788 -9.221 -9.712 1.00 92.94 186 VAL A N 1
ATOM 1492 C CA . VAL A 1 186 ? 6.538 -9.277 -10.461 1.00 92.94 186 VAL A CA 1
ATOM 1493 C C . VAL A 1 186 ? 6.864 -9.667 -11.891 1.00 92.94 186 VAL A C 1
ATOM 1495 O O . VAL A 1 186 ? 7.769 -9.112 -12.510 1.00 92.94 186 VAL A O 1
ATOM 1498 N N . SER A 1 187 ? 6.130 -10.645 -12.414 1.00 91.50 187 SER A N 1
ATOM 1499 C CA . SER A 1 187 ? 6.354 -11.191 -13.748 1.00 91.50 187 SER A CA 1
ATOM 1500 C C . SER A 1 187 ? 5.064 -11.218 -14.544 1.00 91.50 187 SER A C 1
ATOM 1502 O O . SER A 1 187 ? 4.099 -11.866 -14.146 1.00 91.50 187 SER A O 1
ATOM 1504 N N . PHE A 1 188 ? 5.089 -10.590 -15.712 1.00 90.62 188 PHE A N 1
ATOM 1505 C CA . PHE A 1 188 ? 4.067 -10.728 -16.733 1.00 90.62 188 PHE A CA 1
ATOM 1506 C C . PHE A 1 188 ? 4.647 -11.563 -17.875 1.00 90.62 188 PHE A C 1
ATOM 1508 O O . PHE A 1 188 ? 5.482 -11.059 -18.623 1.00 90.62 188 PHE A O 1
ATOM 1515 N N . PRO A 1 189 ? 4.227 -12.833 -18.045 1.00 86.12 189 PRO A N 1
ATOM 1516 C CA . PRO A 1 189 ? 4.701 -13.671 -19.149 1.00 86.12 189 PRO A CA 1
ATOM 1517 C C . PRO A 1 189 ? 4.398 -13.061 -20.519 1.00 86.12 189 PRO A C 1
ATOM 1519 O O . PRO A 1 189 ? 5.145 -13.256 -21.474 1.00 86.12 189 PRO A O 1
ATOM 1522 N N . ARG A 1 190 ? 3.289 -12.321 -20.599 1.00 86.69 190 ARG A N 1
ATOM 1523 C CA . ARG A 1 190 ? 2.859 -11.584 -21.778 1.00 86.69 190 ARG A CA 1
ATOM 1524 C C . ARG A 1 190 ? 2.143 -10.314 -21.334 1.00 86.69 190 ARG A C 1
ATOM 1526 O O . ARG A 1 190 ? 1.073 -10.384 -20.728 1.00 86.69 190 ARG A O 1
ATOM 1533 N N . THR A 1 191 ? 2.738 -9.167 -21.617 1.00 84.50 191 THR A N 1
ATOM 1534 C CA . THR A 1 191 ? 2.104 -7.856 -21.430 1.00 84.50 191 THR A CA 1
ATOM 1535 C C . THR A 1 191 ? 0.933 -7.698 -22.395 1.00 84.50 191 THR A C 1
ATOM 1537 O O . THR A 1 191 ? 0.984 -8.086 -23.566 1.00 84.50 191 THR A O 1
ATOM 1540 N N . GLN A 1 192 ? -0.155 -7.146 -21.880 1.00 83.19 192 GLN A N 1
ATOM 1541 C CA . GLN A 1 192 ? -1.380 -6.902 -22.625 1.00 83.19 192 GLN A CA 1
ATOM 1542 C C . GLN A 1 192 ? -1.824 -5.476 -22.344 1.00 83.19 192 GLN A C 1
ATOM 1544 O O . GLN A 1 192 ? -1.625 -4.974 -21.237 1.00 83.19 192 GLN A O 1
ATOM 1549 N N . GLN A 1 193 ? -2.437 -4.845 -23.337 1.00 74.75 193 GLN A N 1
ATOM 1550 C CA . GLN A 1 193 ? -3.091 -3.563 -23.145 1.00 74.75 193 GLN A CA 1
ATOM 1551 C C . GLN A 1 193 ? -4.304 -3.771 -22.228 1.00 74.75 193 GLN A C 1
ATOM 1553 O O . GLN A 1 193 ? -5.065 -4.722 -22.423 1.00 74.75 193 GLN A O 1
ATOM 1558 N N . MET A 1 194 ? -4.459 -2.924 -21.207 1.00 67.69 194 MET A N 1
ATOM 1559 C CA . MET A 1 194 ? -5.717 -2.868 -20.461 1.00 67.69 194 MET A CA 1
ATOM 1560 C C . MET A 1 194 ? -6.804 -2.341 -21.401 1.00 67.69 194 MET A C 1
ATOM 1562 O O . MET A 1 194 ? -6.595 -1.319 -22.055 1.00 67.69 194 MET A O 1
ATOM 1566 N N . GLN A 1 195 ? -7.909 -3.081 -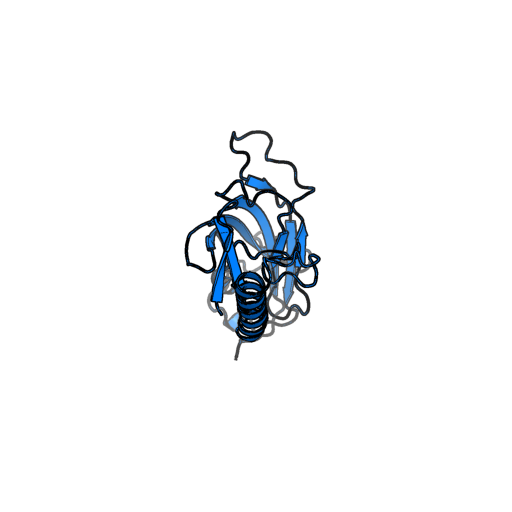21.497 1.00 51.25 195 GLN A N 1
ATOM 1567 C CA . GLN A 1 195 ? -9.139 -2.645 -22.160 1.00 51.25 195 GLN A CA 1
ATOM 1568 C C . GLN A 1 195 ? -9.990 -1.828 -21.195 1.00 51.25 195 GLN A C 1
ATOM 1570 O O . GLN A 1 195 ? -9.962 -2.159 -19.986 1.00 51.25 195 GLN A O 1
#

Sequence (195 aa):
MIEMKDLVTGDTWLWERGIFMDRRYLMQEMYQSYVQAGGIIRPSKSDPFFETDETLLVGTAPAFLQALAYRMDIETSLQVTSISGDVVGILNLRLQPCNRSGRLLCDKFGEDIFVEQPMDLLNKPYHFKMELKTLTLFNPAHQRGVKVNYRVFKDVKETCLCLDDLTPPANEASCDTFMLLHTRIVSFPRTQQMQ